Protein AF-A0A7S0XLL8-F1 (afdb_monomer)

Organism: NCBI:txid81844

InterPro domains:
  IPR036265 HIT-like superfamily [SSF54197] (199-259)

Solvent-accessible surface area (backbone atoms only — not comparable to full-atom values): 14836 Å² total; per-residue (Å²): 135,84,82,78,75,80,77,76,79,71,50,64,44,52,47,53,40,50,63,48,56,72,36,86,37,53,78,41,32,38,47,45,68,31,47,48,51,51,42,51,44,29,56,78,74,54,62,29,40,47,45,52,52,55,19,34,28,77,62,39,47,21,34,85,93,56,63,32,46,36,68,52,78,69,50,71,43,70,59,47,16,43,38,65,67,79,36,93,66,95,55,79,54,72,54,30,54,90,37,43,75,46,37,40,66,42,73,66,57,69,70,26,48,73,33,9,75,42,72,91,40,32,92,67,22,25,37,6,32,52,46,60,69,93,81,67,42,48,71,19,30,34,31,42,30,49,44,70,46,43,49,55,59,24,36,78,64,41,40,27,36,59,79,44,82,58,76,71,93,81,66,76,75,72,76,91,82,69,87,61,74,75,85,78,62,56,68,72,56,45,27,54,51,17,35,52,49,40,46,54,51,51,53,51,53,47,51,30,51,52,40,36,36,55,72,68,70,48,58,72,93,45,46,47,47,26,32,47,40,72,81,71,39,95,59,96,35,38,52,36,38,40,30,37,53,90,37,55,21,53,14,43,65,70,41,43,44,33,45,20,39,49,70,37,55,55,55,61,64,52,133

pLDDT: mean 88.51, std 15.47, range [35.19, 98.75]

Sequence (271 aa):
MSGGGVTEALTPLEAVRVKLMDQPFTVDCCTVEKFRAAREWLEQSGGGATAVRDALRVEGVVEAAGDALALGVKPFNVFARLAGGVMPNPVDQSVLGKHGGEFVVCHNRPENDADWEDATKVATASMAGPDPKEIGGLPGHVFITCKDMRWDRFNVLVMGMEGTPVRSDGDANASGDGAATASGAAPAVAAAVAFTEARAFLQRLEAAARSYVAARGWDLSTTGMFFHVYPLCSVNSLHMHIVNLARKGPALHHHAHKNMPLADVLTAFLP

Structure (mmCIF, N/CA/C/O backbone):
data_AF-A0A7S0XLL8-F1
#
_entry.id   AF-A0A7S0XLL8-F1
#
loop_
_atom_site.group_PDB
_atom_site.id
_atom_site.type_symbol
_atom_site.label_atom_id
_atom_site.label_alt_id
_atom_site.label_comp_id
_atom_site.label_asym_id
_atom_site.label_entity_id
_atom_site.label_seq_id
_atom_site.pdbx_PDB_ins_code
_atom_site.Cartn_x
_atom_site.Cartn_y
_atom_site.Cartn_z
_atom_site.occupancy
_atom_site.B_iso_or_equiv
_atom_site.auth_seq_id
_atom_site.auth_comp_id
_atom_site.auth_asym_id
_atom_site.auth_atom_id
_atom_site.pdbx_PDB_model_num
ATOM 1 N N . MET A 1 1 ? -22.655 43.410 -0.225 1.00 41.22 1 MET A N 1
ATOM 2 C CA . MET A 1 1 ? -23.217 42.045 -0.229 1.00 41.22 1 MET A CA 1
ATOM 3 C C . MET A 1 1 ? -22.087 41.100 0.136 1.00 41.22 1 MET A C 1
ATOM 5 O O . MET A 1 1 ? -21.209 40.869 -0.681 1.00 41.22 1 MET A O 1
ATOM 9 N N . SER A 1 2 ? -22.022 40.694 1.402 1.00 39.84 2 SER A N 1
ATOM 10 C CA . SER A 1 2 ? -21.026 39.753 1.914 1.00 39.84 2 SER A CA 1
ATOM 11 C C . SER A 1 2 ? -21.388 38.349 1.437 1.00 39.84 2 SER A C 1
ATOM 13 O O . SER A 1 2 ? -22.416 37.811 1.845 1.00 39.84 2 SER A O 1
ATOM 15 N N . GLY A 1 3 ? -20.573 37.786 0.545 1.00 40.38 3 GLY A N 1
ATOM 16 C CA . GLY A 1 3 ? -20.686 36.392 0.130 1.00 40.38 3 GLY A CA 1
ATOM 17 C C . GLY A 1 3 ? -20.357 35.486 1.309 1.00 40.38 3 GLY A C 1
ATOM 18 O O . GLY A 1 3 ? -19.189 35.305 1.641 1.00 40.38 3 GLY A O 1
ATOM 19 N N . GLY A 1 4 ? -21.390 34.965 1.969 1.00 41.47 4 GLY A N 1
ATOM 20 C CA . GLY A 1 4 ? -21.249 33.886 2.934 1.00 41.47 4 GLY A CA 1
ATOM 21 C C . GLY A 1 4 ? -20.845 32.625 2.185 1.00 41.47 4 GLY A C 1
ATOM 22 O O . GLY A 1 4 ? -21.682 31.999 1.540 1.00 41.47 4 GLY A O 1
ATOM 23 N N . GLY A 1 5 ? -19.556 32.289 2.227 1.00 43.91 5 GLY A N 1
ATOM 24 C CA . GLY A 1 5 ? -19.081 30.981 1.805 1.00 43.91 5 GLY A CA 1
ATOM 25 C C . GLY A 1 5 ? -19.703 29.935 2.719 1.00 43.91 5 GLY A C 1
ATOM 26 O O . GLY A 1 5 ? -19.444 29.932 3.920 1.00 43.91 5 GLY A O 1
ATOM 27 N N . VAL A 1 6 ? -20.560 29.085 2.162 1.00 46.16 6 VAL A N 1
ATOM 28 C CA . VAL A 1 6 ? -21.028 27.886 2.852 1.00 46.16 6 VAL A CA 1
ATOM 29 C C . VAL A 1 6 ? -19.807 26.982 2.996 1.00 46.16 6 VAL A C 1
ATOM 31 O O . VAL A 1 6 ? -19.341 26.409 2.017 1.00 46.16 6 VAL A O 1
ATOM 34 N N . THR A 1 7 ? -19.231 26.912 4.193 1.00 56.53 7 THR A N 1
ATOM 35 C CA . THR A 1 7 ? -18.275 25.858 4.533 1.00 56.53 7 THR A CA 1
ATOM 36 C C . THR A 1 7 ? -19.041 24.541 4.516 1.00 56.53 7 THR A C 1
ATOM 38 O O . THR A 1 7 ? -19.835 24.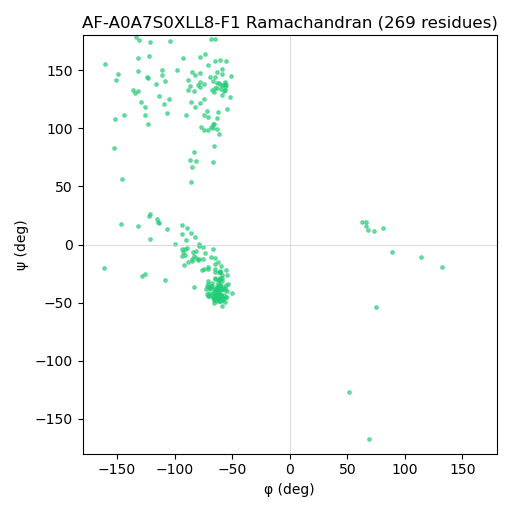289 5.426 1.00 56.53 7 THR A O 1
ATOM 41 N N . GLU A 1 8 ? -18.870 23.736 3.465 1.00 71.44 8 GLU A N 1
ATOM 42 C CA . GLU A 1 8 ? -19.370 22.361 3.459 1.00 71.44 8 GLU A CA 1
ATOM 43 C C . GLU A 1 8 ? -18.774 21.619 4.661 1.00 71.44 8 GLU A C 1
ATOM 45 O O . GLU A 1 8 ? -17.586 21.749 4.970 1.00 71.44 8 GLU A O 1
ATOM 50 N N . ALA A 1 9 ? -19.624 20.904 5.397 1.00 79.44 9 ALA A N 1
ATOM 51 C CA . ALA A 1 9 ? -19.171 20.105 6.522 1.00 79.44 9 ALA A CA 1
ATOM 52 C C . ALA A 1 9 ? -18.283 18.970 5.999 1.00 79.44 9 ALA A C 1
ATOM 54 O O . ALA A 1 9 ? -18.676 18.270 5.068 1.00 79.44 9 ALA A O 1
ATOM 55 N N . LEU A 1 10 ? -17.109 18.787 6.613 1.00 80.19 10 LEU A N 1
ATOM 56 C CA . LEU A 1 10 ? -16.228 17.662 6.307 1.00 80.19 10 LEU A CA 1
ATOM 57 C C . LEU A 1 10 ? -16.986 16.347 6.492 1.00 80.19 10 LEU A C 1
ATOM 59 O O . LEU A 1 10 ? -17.693 16.163 7.490 1.00 80.19 10 LEU A O 1
ATOM 63 N N . THR A 1 11 ? -16.787 15.413 5.570 1.00 83.75 11 THR A N 1
ATOM 64 C CA . THR A 1 11 ? -17.228 14.034 5.779 1.00 83.75 11 THR A CA 1
ATOM 65 C C . THR A 1 11 ? -16.537 13.420 7.004 1.00 83.75 11 THR A C 1
ATOM 67 O O . THR A 1 11 ? -15.462 13.875 7.409 1.00 83.75 11 THR A O 1
ATOM 70 N N . PRO A 1 12 ? -17.084 12.356 7.620 1.00 80.81 12 PRO A N 1
ATOM 71 C CA . PRO A 1 12 ? -16.416 11.683 8.734 1.00 80.81 12 PRO A CA 1
ATOM 72 C C . PRO A 1 12 ? -15.003 11.188 8.398 1.00 80.81 12 PRO A C 1
ATOM 74 O O . PRO A 1 12 ? -14.105 11.299 9.235 1.00 80.81 12 PRO A O 1
ATOM 77 N N . LEU A 1 13 ? -14.771 10.699 7.172 1.00 79.19 13 LEU A N 1
ATOM 78 C CA . LEU A 1 13 ? -13.438 10.275 6.737 1.00 79.19 13 LEU A CA 1
ATOM 79 C C . LEU A 1 13 ? -12.493 11.455 6.562 1.00 79.19 13 LEU A C 1
ATOM 81 O O . LEU A 1 13 ? -11.351 11.376 7.013 1.00 79.19 13 LEU A O 1
ATOM 85 N N . GLU A 1 14 ? -12.958 12.560 5.986 1.00 80.88 14 GLU A N 1
ATOM 86 C CA . GLU A 1 14 ? -12.171 13.790 5.921 1.00 80.88 14 GLU A CA 1
ATOM 87 C C . GLU A 1 14 ? -11.884 14.349 7.310 1.00 80.88 14 GLU A C 1
ATOM 89 O O . GLU A 1 14 ? -10.773 14.797 7.553 1.00 80.88 14 GLU A O 1
ATOM 94 N N . ALA A 1 15 ? -12.818 14.266 8.255 1.00 82.31 15 ALA A N 1
ATOM 95 C CA . ALA A 1 15 ? -12.600 14.718 9.624 1.00 82.31 15 ALA A CA 1
ATOM 96 C C . ALA A 1 15 ? -11.528 13.880 10.341 1.00 82.31 15 ALA A C 1
ATOM 98 O O . ALA A 1 15 ? -10.640 14.441 10.986 1.00 82.31 15 ALA A O 1
ATOM 99 N N . VAL A 1 16 ? -11.565 12.547 10.211 1.00 80.06 16 VAL A N 1
ATOM 100 C CA . VAL A 1 16 ? -10.503 11.664 10.731 1.00 80.06 16 VAL A CA 1
ATOM 101 C C . VAL A 1 16 ? -9.179 11.958 10.028 1.00 80.06 16 VAL A C 1
ATOM 103 O O . VAL A 1 16 ? -8.143 12.074 10.682 1.00 80.06 16 VAL A O 1
ATOM 106 N N . ARG A 1 17 ? -9.209 12.127 8.704 1.00 83.12 17 ARG A N 1
ATOM 107 C CA . ARG A 1 17 ? -8.034 12.446 7.892 1.00 83.12 17 ARG A CA 1
ATOM 108 C C . ARG A 1 17 ? -7.409 13.778 8.279 1.00 83.12 17 ARG A C 1
ATOM 110 O O . ARG A 1 17 ? -6.200 13.813 8.428 1.00 83.12 17 ARG A O 1
ATOM 117 N N . VAL A 1 18 ? -8.189 14.839 8.453 1.00 85.12 18 VAL A N 1
ATOM 118 C CA . VAL A 1 18 ? -7.705 16.168 8.855 1.00 85.12 18 VAL A CA 1
ATOM 119 C C . VAL A 1 18 ? -7.047 16.088 10.226 1.00 85.12 18 VAL A C 1
ATOM 121 O O . VAL A 1 18 ? -5.893 16.474 10.358 1.00 85.12 18 VAL A O 1
ATOM 124 N N . LYS A 1 19 ? -7.705 15.465 11.212 1.00 85.31 19 LYS A N 1
ATOM 125 C CA . LYS A 1 19 ? -7.125 15.293 12.555 1.00 85.31 19 LYS A CA 1
ATOM 126 C C . LYS A 1 19 ? -5.814 14.509 12.545 1.00 85.31 19 LYS A C 1
ATOM 128 O O . LYS A 1 19 ? -4.911 14.835 13.313 1.00 85.31 19 LYS A O 1
ATOM 133 N N . LEU A 1 20 ? -5.726 13.478 11.699 1.00 82.31 20 LEU A N 1
ATOM 134 C CA . LEU A 1 20 ? -4.483 12.749 11.471 1.00 82.31 20 LEU A CA 1
ATOM 135 C C . LEU A 1 20 ? -3.449 13.652 10.807 1.00 82.31 20 LEU A C 1
ATOM 137 O O . LEU A 1 20 ? -2.346 13.730 11.315 1.00 82.31 20 LEU A O 1
ATOM 141 N N . MET A 1 21 ? -3.803 14.346 9.722 1.00 85.81 21 MET A N 1
ATOM 142 C CA . MET A 1 21 ? -2.906 15.230 8.968 1.00 85.81 21 MET A CA 1
ATOM 143 C C . MET A 1 21 ? -2.351 16.396 9.798 1.00 85.81 21 MET A C 1
ATOM 145 O O . MET A 1 21 ? -1.271 16.886 9.473 1.00 85.81 21 MET A O 1
ATOM 149 N N . ASP A 1 22 ? -3.043 16.797 10.867 1.00 88.31 22 ASP A N 1
ATOM 150 C CA . ASP A 1 22 ? -2.586 17.800 11.836 1.00 88.31 22 ASP A CA 1
ATOM 151 C C . ASP A 1 22 ? -1.482 17.278 12.777 1.00 88.31 22 ASP A C 1
ATOM 153 O O . ASP A 1 22 ? -0.911 18.048 13.555 1.00 88.31 22 ASP A O 1
ATOM 157 N N . GLN A 1 23 ? -1.167 15.979 12.740 1.00 88.62 23 GLN A N 1
ATOM 158 C CA . GLN A 1 23 ? -0.138 15.397 13.593 1.00 88.62 23 GLN A CA 1
ATOM 159 C C . GLN A 1 23 ? 1.270 15.548 12.989 1.00 88.62 23 GLN A C 1
ATOM 161 O O . GLN A 1 23 ? 1.459 15.464 11.777 1.00 88.62 23 GLN A O 1
ATOM 166 N N . PRO A 1 24 ? 2.324 15.682 13.815 1.00 85.38 24 PRO A N 1
ATOM 167 C CA . PRO A 1 24 ? 3.690 15.803 13.301 1.00 85.38 24 PRO A CA 1
ATOM 168 C C . PRO A 1 24 ? 4.153 14.610 12.449 1.00 85.38 24 PRO A C 1
ATOM 170 O O . PRO A 1 24 ? 4.977 14.777 11.554 1.00 85.38 24 PRO A O 1
ATOM 173 N N . PHE A 1 25 ? 3.630 13.406 12.706 1.00 82.62 25 PHE A N 1
ATOM 174 C CA . PHE A 1 25 ? 4.032 12.181 12.007 1.00 82.62 25 PHE A CA 1
ATOM 175 C C . PHE A 1 25 ? 3.394 12.012 10.619 1.00 82.62 25 PHE A C 1
ATOM 177 O O . PHE A 1 25 ? 3.832 11.150 9.859 1.00 82.62 25 PHE A O 1
ATOM 184 N N . THR A 1 26 ? 2.361 12.786 10.270 1.00 78.12 26 THR A N 1
ATOM 185 C CA . THR A 1 26 ? 1.651 12.655 8.985 1.00 78.12 26 THR A CA 1
ATOM 186 C C . THR A 1 26 ? 2.209 13.523 7.877 1.00 78.12 26 THR A C 1
ATOM 188 O O . THR A 1 26 ? 1.814 13.348 6.732 1.00 78.12 26 THR A O 1
ATOM 191 N N . VAL A 1 27 ? 3.137 14.434 8.166 1.00 83.19 27 VAL A N 1
ATOM 192 C CA . VAL A 1 27 ? 3.881 15.129 7.104 1.00 83.19 27 VAL A CA 1
ATOM 193 C C . VAL A 1 27 ? 4.804 14.141 6.386 1.00 83.19 27 VAL A C 1
ATOM 195 O O . VAL A 1 27 ? 4.972 14.207 5.167 1.00 83.19 27 VAL A O 1
ATOM 198 N N . ASP A 1 28 ? 5.362 13.189 7.135 1.00 88.12 28 ASP A N 1
ATOM 199 C CA . ASP A 1 28 ? 6.273 12.177 6.626 1.00 88.12 28 ASP A CA 1
ATOM 200 C C . ASP A 1 28 ? 6.243 10.872 7.448 1.00 88.12 28 ASP A C 1
ATOM 202 O O . ASP A 1 28 ? 7.082 10.613 8.308 1.00 88.12 28 ASP A O 1
ATOM 206 N N . CYS A 1 29 ? 5.278 9.995 7.166 1.00 92.44 29 CYS A N 1
ATOM 207 C CA . CYS A 1 29 ? 5.181 8.688 7.821 1.00 92.44 29 CYS A CA 1
ATOM 208 C C . CYS A 1 29 ? 6.041 7.638 7.091 1.00 92.44 29 CYS A C 1
ATOM 210 O O . CYS A 1 29 ? 5.518 6.784 6.372 1.00 92.44 29 CYS A O 1
ATOM 212 N N . CYS A 1 30 ? 7.366 7.735 7.238 1.00 95.56 30 CYS A N 1
ATOM 213 C CA . CYS A 1 30 ? 8.333 6.851 6.570 1.00 95.56 30 CYS A CA 1
ATOM 214 C C . CYS A 1 30 ? 9.423 6.262 7.487 1.00 95.56 30 CYS A C 1
ATOM 216 O O . CYS A 1 30 ? 10.425 5.760 6.985 1.00 95.56 30 CYS A O 1
ATOM 218 N N . THR A 1 31 ? 9.236 6.304 8.813 1.00 95.69 31 THR A N 1
ATOM 219 C CA . THR A 1 31 ? 10.126 5.651 9.795 1.00 95.69 31 THR A CA 1
ATOM 220 C C . THR A 1 31 ? 9.331 4.844 10.820 1.00 95.69 31 THR A C 1
ATOM 222 O O . THR A 1 31 ? 8.140 5.098 11.036 1.00 95.69 31 THR A O 1
ATOM 225 N N . VAL A 1 32 ? 9.993 3.898 11.498 1.00 96.56 32 VAL A N 1
ATOM 226 C CA . VAL A 1 32 ? 9.396 3.072 12.567 1.00 96.56 32 VAL A CA 1
ATOM 227 C C . VAL A 1 32 ? 8.787 3.936 13.672 1.00 96.56 32 VAL A C 1
ATOM 229 O O . VAL A 1 32 ? 7.669 3.675 14.114 1.00 96.56 32 VAL A O 1
ATOM 232 N N . GLU A 1 33 ? 9.494 4.975 14.116 1.00 95.50 33 GLU A N 1
ATOM 233 C CA . GLU A 1 33 ? 9.070 5.846 15.217 1.00 95.50 33 GLU A CA 1
ATOM 234 C C . GLU A 1 33 ? 7.798 6.607 14.852 1.00 95.50 33 GLU A C 1
ATOM 236 O O . GLU A 1 33 ? 6.851 6.644 15.635 1.00 95.50 33 GLU A O 1
ATOM 241 N N . LYS A 1 34 ? 7.744 7.170 13.641 1.00 94.94 34 LYS A N 1
ATOM 242 C CA . LYS A 1 34 ? 6.579 7.926 13.164 1.00 94.94 34 LYS A CA 1
ATOM 243 C C . LYS A 1 34 ? 5.385 7.023 12.910 1.00 94.94 34 LYS A C 1
ATOM 245 O O . LYS A 1 34 ? 4.259 7.404 13.212 1.00 94.94 34 LYS A O 1
ATOM 250 N N . PHE A 1 35 ? 5.620 5.814 12.408 1.00 95.94 35 PHE A N 1
ATOM 251 C CA . PHE A 1 35 ? 4.570 4.817 12.248 1.00 95.94 35 PHE A CA 1
ATOM 252 C C . PHE A 1 35 ? 3.993 4.364 13.597 1.00 95.94 35 PHE A C 1
ATOM 254 O O . PHE A 1 35 ? 2.774 4.300 13.752 1.00 95.94 35 PHE A O 1
ATOM 261 N N . ARG A 1 36 ? 4.842 4.113 14.603 1.00 95.19 36 ARG A N 1
ATOM 262 C CA . ARG A 1 36 ? 4.394 3.804 15.973 1.00 95.19 36 ARG A CA 1
ATOM 263 C C . ARG A 1 36 ? 3.618 4.965 16.589 1.00 95.19 36 ARG A C 1
ATOM 265 O O . ARG A 1 36 ? 2.530 4.734 17.102 1.00 95.19 36 ARG A O 1
ATOM 272 N N . ALA A 1 37 ? 4.117 6.195 16.454 1.00 94.12 37 ALA A N 1
ATOM 273 C CA . ALA A 1 37 ? 3.418 7.393 16.917 1.00 94.12 37 ALA A CA 1
ATOM 274 C C . ALA A 1 37 ? 2.042 7.553 16.247 1.00 94.12 37 ALA A C 1
ATOM 276 O O . ALA A 1 37 ? 1.072 7.920 16.907 1.00 94.12 37 ALA A O 1
ATOM 277 N N . ALA A 1 38 ? 1.932 7.220 14.956 1.00 93.94 38 ALA A N 1
ATOM 278 C CA . ALA A 1 38 ? 0.662 7.241 14.239 1.00 93.94 38 ALA A CA 1
ATOM 279 C C . ALA A 1 38 ? -0.353 6.242 14.801 1.00 93.94 38 ALA A C 1
ATOM 281 O O . ALA A 1 38 ? -1.523 6.583 14.985 1.00 93.94 38 ALA A O 1
ATOM 282 N N . ARG A 1 39 ? 0.093 5.015 15.091 1.00 94.12 39 ARG A N 1
ATOM 283 C CA . ARG A 1 39 ? -0.751 3.978 15.699 1.00 94.12 39 ARG A CA 1
ATOM 284 C C . ARG A 1 39 ? -1.176 4.359 17.111 1.00 94.12 39 ARG A C 1
ATOM 286 O O . ARG A 1 39 ? -2.365 4.316 17.403 1.00 94.12 39 ARG A O 1
ATOM 293 N N . GLU A 1 40 ? -0.233 4.799 17.938 1.00 93.56 40 GLU A N 1
ATOM 294 C CA . GLU A 1 40 ? -0.495 5.230 19.314 1.00 93.56 40 GLU A CA 1
ATOM 295 C C . GLU A 1 40 ? -1.513 6.376 19.359 1.00 93.56 40 GLU A C 1
ATOM 297 O O . GLU A 1 40 ? -2.491 6.323 20.107 1.00 93.56 40 GLU A O 1
ATOM 302 N N . TRP A 1 41 ? -1.339 7.391 18.508 1.00 93.88 41 TRP A N 1
ATOM 303 C CA . TRP A 1 41 ? -2.293 8.491 18.417 1.00 93.88 41 TRP A CA 1
ATOM 304 C C . TRP A 1 41 ? -3.680 8.003 17.997 1.00 93.88 41 TRP A C 1
ATOM 306 O O . TRP A 1 41 ? -4.689 8.437 18.561 1.00 93.88 41 TRP A O 1
ATOM 316 N N . LEU A 1 42 ? -3.752 7.091 17.023 1.00 92.00 42 LEU A N 1
ATOM 317 C CA . LEU A 1 42 ? -5.024 6.555 16.556 1.00 92.00 42 LEU A CA 1
ATOM 318 C C . LEU A 1 42 ? -5.746 5.791 17.676 1.00 92.00 42 LEU A C 1
ATOM 320 O O . LEU A 1 42 ? -6.949 5.982 17.834 1.00 92.00 42 LEU A O 1
ATOM 324 N N . GLU A 1 43 ? -5.029 5.008 18.485 1.00 90.69 43 GLU A N 1
ATOM 325 C CA . GLU A 1 43 ? -5.572 4.296 19.656 1.00 90.69 43 GLU A CA 1
ATOM 326 C C . GLU A 1 43 ? -6.075 5.257 20.736 1.00 90.69 43 GLU A C 1
ATOM 328 O O . GLU A 1 43 ? -7.200 5.117 21.210 1.00 90.69 43 GLU A O 1
ATOM 333 N N . GLN A 1 44 ? -5.267 6.251 21.107 1.00 89.75 44 GLN A N 1
ATOM 334 C CA . GLN A 1 44 ? -5.547 7.105 22.265 1.00 89.75 44 GLN A CA 1
ATOM 335 C C . GLN A 1 44 ? -6.508 8.259 21.957 1.00 89.75 44 GLN A C 1
ATOM 337 O O . GLN A 1 44 ? -7.310 8.647 22.804 1.00 89.75 44 GLN A O 1
ATOM 342 N N . SER A 1 45 ? -6.405 8.841 20.762 1.00 84.81 45 SER A N 1
ATOM 343 C CA . SER A 1 45 ? -7.065 10.107 20.401 1.00 84.81 45 SER A CA 1
ATOM 344 C C . SER A 1 45 ? -7.931 10.009 19.146 1.00 84.81 45 SER A C 1
ATOM 346 O O . SER A 1 45 ? -8.874 10.785 18.980 1.00 84.81 45 SER A O 1
ATOM 348 N N . GLY A 1 46 ? -7.634 9.062 18.255 1.00 79.12 46 GLY A N 1
ATOM 349 C CA . GLY A 1 46 ? -8.318 8.912 16.970 1.00 79.12 46 GLY A CA 1
ATOM 350 C C . GLY A 1 46 ? -9.553 8.006 16.986 1.00 79.12 46 GLY A C 1
ATOM 351 O O . GLY A 1 46 ? -10.213 7.888 15.956 1.00 79.12 46 GLY A O 1
ATOM 352 N N . GLY A 1 47 ? -9.884 7.383 18.123 1.00 86.00 47 GLY A N 1
ATOM 353 C CA . GLY A 1 47 ? -11.009 6.442 18.248 1.00 86.00 47 GLY A CA 1
ATOM 354 C C . GLY A 1 47 ? -10.700 5.020 17.758 1.00 86.00 47 GLY A C 1
ATOM 355 O O . GLY A 1 47 ? -11.616 4.220 17.555 1.00 86.00 47 GLY A O 1
ATOM 356 N N . GLY A 1 48 ? -9.418 4.707 17.561 1.00 91.50 48 GLY A N 1
ATOM 357 C CA . GLY A 1 48 ? -8.917 3.400 17.157 1.00 91.50 48 GLY A CA 1
ATOM 358 C C . GLY A 1 48 ? -9.275 3.012 15.723 1.00 91.50 48 GLY A C 1
ATOM 359 O O . GLY A 1 48 ? -9.739 3.815 14.909 1.00 91.50 48 GLY A O 1
ATOM 360 N N . ALA A 1 49 ? -9.076 1.734 15.405 1.00 92.69 49 ALA A N 1
ATOM 361 C CA . ALA A 1 49 ? -9.371 1.200 14.079 1.00 92.69 49 ALA A CA 1
ATOM 362 C C . ALA A 1 49 ? -10.879 1.248 13.749 1.00 92.69 49 ALA A C 1
ATOM 364 O O . ALA A 1 49 ? -11.256 1.439 12.593 1.00 92.69 49 ALA A O 1
ATOM 365 N N . THR A 1 50 ? -11.745 1.157 14.764 1.00 91.19 50 THR A N 1
ATOM 366 C CA . THR A 1 50 ? -13.208 1.253 14.624 1.00 91.19 50 THR A CA 1
ATOM 367 C C . THR A 1 50 ? -13.649 2.593 14.036 1.00 91.19 50 THR A C 1
ATOM 369 O O . THR A 1 50 ? -14.464 2.610 13.114 1.00 91.19 50 THR A O 1
ATOM 372 N N . ALA A 1 51 ? -13.077 3.711 14.497 1.00 91.12 51 ALA A N 1
ATOM 373 C CA . ALA A 1 51 ? -13.398 5.032 13.957 1.00 91.12 51 ALA A CA 1
ATOM 374 C C . ALA A 1 51 ? -13.008 5.161 12.475 1.00 91.12 51 ALA A C 1
ATOM 376 O O . ALA A 1 51 ? -13.748 5.751 11.687 1.00 91.12 51 ALA A O 1
ATOM 377 N N . VAL A 1 52 ? -11.881 4.558 12.074 1.00 93.00 52 VAL A N 1
ATOM 378 C CA . VAL A 1 52 ? -11.461 4.503 10.665 1.00 93.00 52 VAL A CA 1
ATOM 379 C C . VAL A 1 52 ? -12.439 3.670 9.839 1.00 93.00 52 VAL A C 1
ATOM 381 O O . VAL A 1 52 ? -12.882 4.129 8.790 1.00 93.00 52 VAL A O 1
ATOM 384 N N . ARG A 1 53 ? -12.830 2.479 10.309 1.00 93.62 53 ARG A N 1
ATOM 385 C CA . ARG A 1 53 ? -13.826 1.633 9.630 1.00 93.62 53 ARG A CA 1
ATOM 386 C C . ARG A 1 53 ? -15.142 2.367 9.414 1.00 93.62 53 ARG A C 1
ATOM 388 O O . ARG A 1 53 ? -15.683 2.346 8.312 1.00 93.62 53 ARG A O 1
ATOM 395 N N . ASP A 1 54 ? -15.667 2.990 10.462 1.00 92.19 54 ASP A N 1
ATOM 396 C CA . ASP A 1 54 ? -16.968 3.652 10.403 1.00 92.19 54 ASP A CA 1
ATOM 397 C C . ASP A 1 54 ? -16.924 4.843 9.439 1.00 92.19 54 ASP A C 1
ATOM 399 O O . ASP A 1 54 ? -17.835 5.020 8.632 1.00 92.19 54 ASP A O 1
ATOM 403 N N . ALA A 1 55 ? -15.816 5.586 9.422 1.00 92.00 55 ALA A N 1
ATOM 404 C CA . ALA A 1 55 ? -15.580 6.619 8.425 1.00 92.00 55 ALA A CA 1
ATOM 405 C C . ALA A 1 55 ? -15.516 6.062 6.989 1.00 92.00 55 ALA A C 1
ATOM 407 O O . ALA A 1 55 ? -16.143 6.615 6.087 1.00 92.00 55 ALA A O 1
ATOM 408 N N . LEU A 1 56 ? -14.823 4.939 6.767 1.00 93.94 56 LEU A N 1
ATOM 409 C CA . LEU A 1 56 ? -14.784 4.268 5.461 1.00 93.94 56 LEU A CA 1
ATOM 410 C C . LEU A 1 56 ? -16.170 3.771 5.012 1.00 93.94 56 LEU A C 1
ATOM 412 O O . LEU A 1 56 ? -16.452 3.777 3.813 1.00 93.94 56 LEU A O 1
ATOM 416 N N . ARG A 1 57 ? -17.039 3.356 5.944 1.00 94.25 57 ARG A N 1
ATOM 417 C CA . ARG A 1 57 ? -18.428 2.962 5.650 1.00 94.25 57 ARG A CA 1
ATOM 418 C C . ARG A 1 57 ? -19.285 4.139 5.212 1.00 94.25 57 ARG A C 1
ATOM 420 O O . ARG A 1 57 ? -20.037 3.998 4.252 1.00 94.25 57 ARG A O 1
ATOM 427 N N . VAL A 1 58 ? -19.170 5.289 5.880 1.00 92.06 58 VAL A N 1
ATOM 428 C CA . VAL A 1 58 ? -19.921 6.494 5.484 1.00 92.06 58 VAL A CA 1
ATOM 429 C C . VAL A 1 58 ? -19.571 6.910 4.052 1.00 92.06 58 VAL A C 1
ATOM 431 O O . VAL A 1 58 ? -20.467 7.239 3.281 1.00 92.06 58 VAL A O 1
ATOM 434 N N . GLU A 1 59 ? -18.301 6.784 3.664 1.00 90.62 59 GLU A N 1
ATOM 435 C CA . GLU A 1 59 ? -17.831 7.084 2.303 1.00 90.62 59 GLU A CA 1
ATOM 436 C C . GLU A 1 59 ? -18.129 5.986 1.270 1.00 90.62 59 GLU A C 1
ATOM 438 O O . GLU A 1 59 ? -17.764 6.106 0.099 1.00 90.62 59 GLU A O 1
ATOM 443 N N . GLY A 1 60 ? -18.741 4.874 1.686 1.00 94.06 60 GLY A N 1
ATOM 444 C CA . GLY A 1 60 ? -19.000 3.725 0.821 1.00 94.06 60 GLY A CA 1
ATOM 445 C C . GLY A 1 60 ? -17.737 2.999 0.348 1.00 94.06 60 GLY A C 1
ATOM 446 O O . GLY A 1 60 ? -17.805 2.221 -0.599 1.00 94.06 60 GLY A O 1
ATOM 447 N N . VAL A 1 61 ? -16.580 3.238 0.978 1.00 95.19 61 VAL A N 1
ATOM 448 C CA . VAL A 1 61 ? -15.347 2.468 0.731 1.00 95.19 61 VAL A CA 1
ATOM 449 C C . VAL A 1 61 ? -15.472 1.065 1.317 1.00 95.19 61 VAL A C 1
ATOM 451 O O . VAL A 1 61 ? -14.960 0.114 0.734 1.00 95.19 61 VAL A O 1
ATOM 454 N N . VAL A 1 62 ? -16.155 0.939 2.453 1.00 95.88 62 VAL A N 1
ATOM 455 C CA . VAL A 1 62 ? -16.551 -0.333 3.070 1.00 95.88 62 VAL A CA 1
ATOM 456 C C . VAL A 1 62 ? -18.057 -0.494 2.905 1.00 95.88 62 VAL A C 1
ATOM 458 O O . VAL A 1 62 ? -18.804 0.478 3.018 1.00 95.88 62 VAL A O 1
ATOM 461 N N . GLU A 1 63 ? -18.510 -1.712 2.628 1.00 92.88 63 GLU A N 1
ATOM 462 C CA . GLU A 1 63 ? -19.931 -2.016 2.478 1.00 92.88 63 GLU A CA 1
ATOM 463 C C . GLU A 1 63 ? -20.716 -1.680 3.755 1.00 92.88 63 GLU A C 1
ATOM 465 O O . GLU A 1 63 ? -20.297 -1.992 4.868 1.00 92.88 63 GLU A O 1
ATOM 470 N N . ALA A 1 64 ? -21.894 -1.067 3.602 1.00 87.69 64 ALA A N 1
ATOM 471 C CA . ALA A 1 64 ? -22.684 -0.591 4.740 1.00 87.69 64 ALA A CA 1
ATOM 472 C C . ALA A 1 64 ? -23.104 -1.715 5.707 1.00 87.69 64 ALA A C 1
ATOM 474 O O . ALA A 1 64 ? -23.160 -1.500 6.916 1.00 87.69 64 ALA A O 1
ATOM 475 N N . ALA A 1 65 ? -23.390 -2.906 5.172 1.00 83.12 65 ALA A N 1
ATOM 476 C CA . ALA A 1 65 ? -23.834 -4.074 5.934 1.00 83.12 65 ALA A CA 1
ATOM 477 C C . ALA A 1 65 ? -22.707 -5.081 6.231 1.00 83.12 65 ALA A C 1
ATOM 479 O O . ALA A 1 65 ? -22.968 -6.112 6.844 1.00 83.12 65 ALA A O 1
ATOM 480 N N . GLY A 1 66 ? -21.477 -4.805 5.788 1.00 86.06 66 GLY A N 1
ATOM 481 C CA . GLY A 1 66 ? -20.378 -5.765 5.809 1.00 86.06 66 GLY A CA 1
ATOM 482 C C . GLY A 1 66 ? -19.076 -5.185 6.344 1.00 86.06 66 GLY A C 1
ATOM 483 O O . GLY A 1 66 ? -18.969 -4.008 6.692 1.00 86.06 66 GLY A O 1
ATOM 484 N N . ASP A 1 67 ? -18.066 -6.043 6.411 1.00 90.06 67 ASP A N 1
ATOM 485 C CA . ASP A 1 67 ? -16.688 -5.680 6.750 1.00 90.06 67 ASP A CA 1
ATOM 486 C C . ASP A 1 67 ? -15.771 -5.725 5.515 1.00 90.06 67 ASP A C 1
ATOM 488 O O . ASP A 1 67 ? -14.553 -5.691 5.657 1.00 90.06 67 ASP A O 1
ATOM 492 N N . ALA A 1 68 ? -16.332 -5.800 4.305 1.00 94.56 68 ALA A N 1
ATOM 493 C CA . ALA A 1 68 ? -15.585 -5.850 3.053 1.00 94.56 68 ALA A CA 1
ATOM 494 C C . ALA A 1 68 ? -15.480 -4.473 2.375 1.00 94.56 68 ALA A C 1
ATOM 496 O O . ALA A 1 68 ? -16.373 -3.633 2.489 1.00 94.56 68 ALA A O 1
ATOM 497 N N . LEU A 1 69 ? -14.392 -4.251 1.641 1.00 96.50 69 LEU A N 1
ATOM 498 C CA . LEU A 1 69 ? -14.215 -3.125 0.735 1.00 96.50 69 LEU A CA 1
ATOM 499 C C . LEU A 1 69 ? -15.222 -3.225 -0.413 1.00 96.50 69 LEU A C 1
ATOM 501 O O . LEU A 1 69 ? -15.378 -4.277 -1.033 1.00 96.50 69 LEU A O 1
ATOM 505 N N . ALA A 1 70 ? -15.861 -2.105 -0.735 1.00 96.19 70 ALA A N 1
ATOM 506 C CA . ALA A 1 70 ? -16.800 -2.026 -1.835 1.00 96.19 70 ALA A CA 1
ATOM 507 C C . ALA A 1 70 ? -16.083 -2.204 -3.181 1.00 96.19 70 ALA A C 1
ATOM 509 O O . ALA A 1 70 ? -15.089 -1.544 -3.492 1.00 96.19 70 ALA A O 1
ATOM 510 N N . LEU A 1 71 ? -16.653 -3.059 -4.030 1.00 96.25 71 LEU A N 1
ATOM 511 C CA . LEU A 1 71 ? -16.168 -3.321 -5.391 1.00 96.25 71 LEU A CA 1
ATOM 512 C C . LEU A 1 71 ? -16.868 -2.451 -6.450 1.00 96.25 71 LEU A C 1
ATOM 514 O O . LEU A 1 71 ? -16.718 -2.665 -7.657 1.00 96.25 71 LEU A O 1
ATOM 518 N N . GLY A 1 72 ? -17.653 -1.467 -6.006 1.00 93.50 72 GLY A N 1
ATOM 519 C CA . GLY A 1 72 ? -18.379 -0.526 -6.852 1.00 93.50 72 GLY A CA 1
ATOM 520 C C . GLY A 1 72 ? -17.466 0.389 -7.674 1.00 93.50 72 GLY A C 1
ATOM 521 O O . GLY A 1 72 ? -16.237 0.338 -7.612 1.00 93.50 72 GLY A O 1
ATOM 522 N N . VAL A 1 73 ? -18.076 1.219 -8.520 1.00 93.00 73 VAL A N 1
ATOM 523 C CA . VAL A 1 73 ? -17.364 2.262 -9.290 1.00 93.00 73 VAL A CA 1
ATOM 524 C C . VAL A 1 73 ? -17.343 3.613 -8.567 1.00 93.00 73 VAL A C 1
ATOM 526 O O . VAL A 1 73 ? -16.714 4.552 -9.047 1.00 93.00 73 VAL A O 1
ATOM 529 N N . LYS A 1 74 ? -18.049 3.725 -7.437 1.00 90.94 74 LYS A N 1
ATOM 530 C CA . LYS A 1 74 ? -18.158 4.926 -6.605 1.00 90.94 74 LYS A CA 1
ATOM 531 C C . LYS A 1 74 ? -18.210 4.502 -5.127 1.00 90.94 74 LYS A C 1
ATOM 533 O O . LYS A 1 74 ? -19.214 3.897 -4.757 1.00 90.94 74 LYS A O 1
ATOM 538 N N . PRO A 1 75 ? -17.170 4.795 -4.327 1.00 91.25 75 PRO A N 1
ATOM 539 C CA . PRO A 1 75 ? -15.862 5.312 -4.747 1.00 91.25 75 PRO A CA 1
ATOM 540 C C . PRO A 1 75 ? -15.116 4.313 -5.653 1.00 91.25 75 PRO A C 1
ATOM 542 O O . PRO A 1 75 ? -15.290 3.102 -5.544 1.00 91.25 75 PRO A O 1
ATOM 545 N N . PHE A 1 76 ? -14.299 4.812 -6.587 1.00 94.25 76 PHE A N 1
ATOM 546 C CA . PHE A 1 76 ? -13.506 3.945 -7.464 1.00 94.25 76 PHE A CA 1
ATOM 547 C C . PHE A 1 76 ? -12.229 3.493 -6.751 1.00 94.25 76 PHE A C 1
ATOM 549 O O . PHE A 1 76 ? -11.366 4.312 -6.439 1.00 94.25 76 PHE A O 1
ATOM 556 N N . ASN A 1 77 ? -12.084 2.185 -6.549 1.00 95.69 77 ASN A N 1
ATOM 557 C CA . ASN A 1 77 ? -10.895 1.588 -5.953 1.00 95.69 77 ASN A CA 1
ATOM 558 C C . ASN A 1 77 ? -10.288 0.546 -6.901 1.00 95.69 77 ASN A C 1
ATOM 560 O O . ASN A 1 77 ? -10.807 -0.560 -7.040 1.00 95.69 77 ASN A O 1
ATOM 564 N N . VAL A 1 78 ? -9.191 0.900 -7.574 1.00 95.75 78 VAL A N 1
ATOM 565 C CA . VAL A 1 78 ? -8.581 0.028 -8.589 1.00 95.75 78 VAL A CA 1
ATOM 566 C C . VAL A 1 78 ? -8.085 -1.293 -7.998 1.00 95.75 78 VAL A C 1
ATOM 568 O O . VAL A 1 78 ? -8.359 -2.345 -8.567 1.00 95.75 78 VAL A O 1
ATOM 571 N N . PHE A 1 79 ? -7.417 -1.271 -6.842 1.00 97.38 79 PHE A N 1
ATOM 572 C CA . PHE A 1 79 ? -6.821 -2.480 -6.274 1.00 97.38 79 PHE A CA 1
ATOM 573 C C . PHE A 1 79 ? -7.887 -3.425 -5.727 1.00 97.38 79 PHE A C 1
ATOM 575 O O . PHE A 1 79 ? -7.830 -4.614 -6.026 1.00 97.38 79 PHE A O 1
ATOM 582 N N . ALA A 1 80 ? -8.902 -2.904 -5.027 1.00 97.06 80 ALA A N 1
ATOM 583 C CA . ALA A 1 80 ? -10.025 -3.721 -4.566 1.00 97.06 80 ALA A CA 1
ATOM 584 C C . ALA A 1 80 ? -10.755 -4.375 -5.750 1.00 97.06 80 ALA A C 1
ATOM 586 O O . ALA A 1 80 ? -11.028 -5.571 -5.735 1.00 97.06 80 ALA A O 1
ATOM 587 N N . ARG A 1 81 ? -10.998 -3.627 -6.833 1.00 97.38 81 ARG A N 1
ATOM 588 C CA . ARG A 1 81 ? -11.682 -4.153 -8.025 1.00 97.38 81 ARG A CA 1
ATOM 589 C C . ARG A 1 81 ? -10.882 -5.224 -8.766 1.00 97.38 81 ARG A C 1
ATOM 591 O O . ARG A 1 81 ? -11.474 -6.204 -9.218 1.00 97.38 81 ARG A O 1
ATOM 598 N N . LEU A 1 82 ? -9.566 -5.041 -8.905 1.00 97.44 82 LEU A N 1
ATOM 599 C CA . LEU A 1 82 ? -8.676 -6.038 -9.512 1.00 97.44 82 LEU A CA 1
ATOM 600 C C . LEU A 1 82 ? -8.589 -7.296 -8.639 1.00 97.44 82 LEU A C 1
ATOM 602 O O . LEU A 1 82 ? -8.698 -8.409 -9.149 1.00 97.44 82 LEU A O 1
ATOM 606 N N . ALA A 1 83 ? -8.435 -7.128 -7.326 1.00 97.00 83 ALA A N 1
ATOM 607 C CA . ALA A 1 83 ? -8.314 -8.232 -6.381 1.00 97.00 83 ALA A CA 1
ATOM 608 C C . ALA A 1 83 ? -9.621 -9.018 -6.198 1.00 97.00 83 ALA A C 1
ATOM 610 O O . ALA A 1 83 ? -9.589 -10.244 -6.114 1.00 97.00 83 ALA A O 1
ATOM 611 N N . GLY A 1 84 ? -10.762 -8.324 -6.200 1.00 96.12 84 GLY A N 1
ATOM 612 C CA . GLY A 1 84 ? -12.104 -8.906 -6.142 1.00 96.12 84 GLY A CA 1
ATOM 613 C C . GLY A 1 84 ? -12.608 -9.471 -7.475 1.00 96.12 84 GLY A C 1
ATOM 614 O O . GLY A 1 84 ? -13.733 -9.955 -7.542 1.00 96.12 84 GLY A O 1
ATOM 615 N N . GLY A 1 85 ? -11.815 -9.398 -8.551 1.00 96.06 85 GLY A N 1
ATOM 616 C CA . GLY A 1 85 ? -12.140 -10.016 -9.841 1.00 96.06 85 GLY A CA 1
ATOM 617 C C . GLY A 1 85 ? -13.250 -9.326 -10.646 1.00 96.06 85 GLY A C 1
ATOM 618 O O . GLY A 1 85 ? -13.705 -9.877 -11.644 1.00 96.06 85 GLY A O 1
ATOM 619 N N . VAL A 1 86 ? -13.675 -8.119 -10.259 1.00 96.94 86 VAL A N 1
ATOM 620 C CA . VAL A 1 86 ? -14.703 -7.335 -10.982 1.00 96.94 86 VAL A CA 1
ATOM 621 C C . VAL A 1 86 ? -14.110 -6.387 -12.032 1.00 96.94 86 VAL A C 1
ATOM 623 O O . VAL A 1 86 ? -14.836 -5.677 -12.732 1.00 96.94 86 VAL A O 1
ATOM 626 N N . MET A 1 87 ? -12.782 -6.324 -12.118 1.00 95.69 87 MET A N 1
ATOM 627 C CA . MET A 1 87 ? -12.036 -5.592 -13.135 1.00 95.69 87 MET A CA 1
ATOM 628 C C . MET A 1 87 ? -10.943 -6.503 -13.708 1.00 95.69 87 MET A C 1
ATOM 630 O O . MET A 1 87 ? -10.214 -7.118 -12.929 1.00 95.69 87 MET A O 1
ATOM 634 N N . PRO A 1 88 ? -10.794 -6.592 -15.044 1.00 95.19 88 PRO A N 1
ATOM 635 C CA . PRO A 1 88 ? -9.717 -7.364 -15.651 1.00 95.19 88 PRO A CA 1
ATOM 636 C C . PRO A 1 88 ? -8.341 -6.857 -15.216 1.00 95.19 88 PRO A C 1
ATOM 638 O O . PRO A 1 88 ? -8.075 -5.656 -15.264 1.00 95.19 88 PRO A O 1
ATOM 641 N N . ASN A 1 89 ? -7.461 -7.785 -14.841 1.00 94.94 89 ASN A N 1
ATOM 642 C CA . ASN A 1 89 ? -6.063 -7.503 -14.544 1.00 94.94 89 ASN A CA 1
ATOM 643 C C . ASN A 1 89 ? -5.183 -8.036 -15.688 1.00 94.94 89 ASN A C 1
ATOM 645 O O . ASN A 1 89 ? -5.121 -9.253 -15.861 1.00 94.94 89 ASN A O 1
ATOM 649 N N . PRO A 1 90 ? -4.514 -7.173 -16.476 1.00 91.25 90 PRO A N 1
ATOM 650 C CA . PRO A 1 90 ? -3.712 -7.611 -17.620 1.00 91.25 90 PRO A CA 1
ATOM 651 C C . PRO A 1 90 ? -2.363 -8.235 -17.225 1.00 91.25 90 PRO A C 1
ATOM 653 O O . PRO A 1 90 ? -1.605 -8.646 -18.098 1.00 91.25 90 PRO A O 1
ATOM 656 N 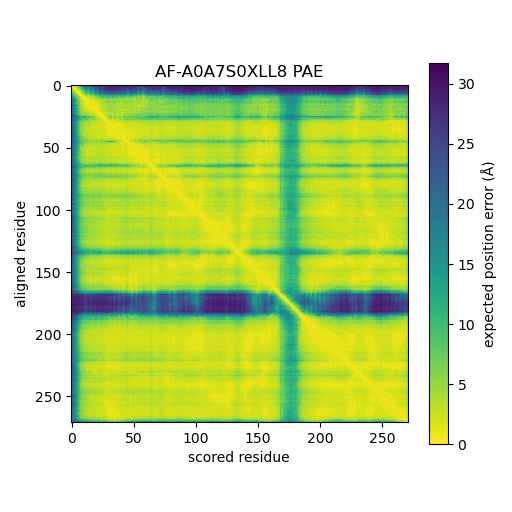N . VAL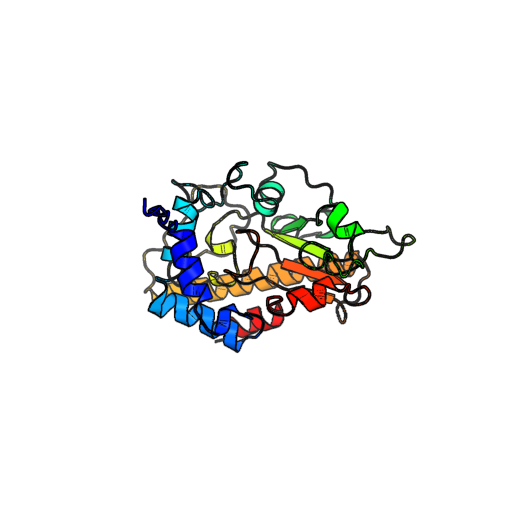 A 1 91 ? -2.030 -8.276 -15.933 1.00 93.31 91 VAL A N 1
ATOM 657 C CA . VAL A 1 91 ? -0.762 -8.814 -15.433 1.00 93.31 91 VAL A CA 1
ATOM 658 C C . VAL A 1 91 ? -0.841 -10.333 -15.298 1.00 93.31 91 VAL A C 1
ATOM 660 O O . VAL A 1 91 ? -1.775 -10.848 -14.679 1.00 93.31 91 VAL A O 1
ATOM 663 N N . ASP A 1 92 ? 0.169 -11.047 -15.801 1.00 93.38 92 ASP A N 1
ATOM 664 C CA . ASP A 1 92 ? 0.317 -12.486 -15.572 1.00 93.38 92 ASP A CA 1
ATOM 665 C C . ASP A 1 92 ? 0.514 -12.774 -14.075 1.00 93.38 92 ASP A C 1
ATOM 667 O O . ASP A 1 92 ? 1.559 -12.483 -13.496 1.00 93.38 92 ASP A O 1
ATOM 671 N N . GLN A 1 93 ? -0.510 -13.351 -13.443 1.00 96.50 93 GLN A N 1
ATOM 672 C CA . GLN A 1 93 ? -0.502 -13.670 -12.015 1.00 96.50 93 GLN A CA 1
ATOM 673 C C . GLN A 1 93 ? 0.280 -14.946 -11.683 1.00 96.50 93 GLN A C 1
ATOM 675 O O . GLN A 1 93 ? 0.565 -15.185 -10.506 1.00 96.50 93 GLN A O 1
ATOM 680 N N . SER A 1 94 ? 0.653 -15.762 -12.678 1.00 95.31 94 SER A N 1
ATOM 681 C CA . SER A 1 94 ? 1.433 -16.989 -12.455 1.00 95.31 94 SER A CA 1
ATOM 682 C C . SER A 1 94 ? 2.802 -16.698 -11.827 1.00 95.31 94 SER A C 1
ATOM 684 O O . SER A 1 94 ? 3.332 -17.527 -11.087 1.00 95.31 94 SER A O 1
ATOM 686 N N . VAL A 1 95 ? 3.303 -15.470 -12.011 1.00 94.06 95 VAL A N 1
ATOM 687 C CA . VAL A 1 95 ? 4.527 -14.923 -11.408 1.00 94.06 95 VAL A CA 1
ATOM 688 C C . VAL A 1 95 ? 4.556 -15.014 -9.874 1.00 94.06 95 VAL A C 1
ATOM 690 O O . VAL A 1 95 ? 5.628 -15.074 -9.276 1.00 94.06 95 VAL A O 1
ATOM 693 N N . LEU A 1 96 ? 3.394 -15.045 -9.211 1.00 96.31 96 LEU A N 1
ATOM 694 C CA . LEU A 1 96 ? 3.300 -15.181 -7.752 1.00 96.31 96 LEU A CA 1
ATOM 695 C C . LEU A 1 96 ? 3.428 -16.635 -7.268 1.00 96.31 96 LEU A C 1
ATOM 697 O O . LEU A 1 96 ? 3.555 -16.877 -6.063 1.00 96.31 96 LEU A O 1
ATOM 701 N N . GLY A 1 97 ? 3.366 -17.618 -8.171 1.00 95.62 97 GLY A N 1
ATOM 702 C CA . GLY A 1 97 ? 3.398 -19.040 -7.839 1.00 95.62 97 GLY A CA 1
ATOM 703 C C . GLY A 1 97 ? 2.365 -19.406 -6.769 1.00 95.62 97 GLY A C 1
ATOM 704 O O . GLY A 1 97 ? 1.187 -19.060 -6.868 1.00 95.62 97 GLY A O 1
ATOM 705 N N . LYS A 1 98 ? 2.816 -20.065 -5.694 1.00 96.62 98 LYS A N 1
ATOM 706 C CA . LYS A 1 98 ? 1.955 -20.487 -4.570 1.00 96.62 98 LYS A CA 1
ATOM 707 C C . LYS A 1 98 ? 1.244 -19.333 -3.847 1.00 96.62 98 LYS A C 1
ATOM 709 O O . LYS A 1 98 ? 0.269 -19.574 -3.145 1.00 96.62 98 LYS A O 1
ATOM 714 N N . HIS A 1 99 ? 1.719 -18.096 -4.001 1.00 97.88 99 HIS A N 1
ATOM 715 C CA . HIS A 1 99 ? 1.143 -16.919 -3.347 1.00 97.88 99 HIS A CA 1
ATOM 716 C C . HIS A 1 99 ? -0.039 -16.319 -4.121 1.00 97.88 99 HIS A C 1
ATOM 718 O O . HIS A 1 99 ? -0.791 -15.524 -3.560 1.00 97.88 99 HIS A O 1
ATOM 724 N N . GLY A 1 100 ? -0.258 -16.733 -5.377 1.00 96.88 100 GLY A N 1
ATOM 725 C CA . GLY A 1 100 ? -1.357 -16.238 -6.212 1.00 96.88 100 GLY A CA 1
ATOM 726 C C . GLY A 1 100 ? -2.756 -16.596 -5.693 1.00 96.88 100 GLY A C 1
ATOM 727 O O . GLY A 1 100 ? -3.748 -16.056 -6.177 1.00 96.88 100 GLY A O 1
ATOM 728 N N . GLY A 1 101 ? -2.867 -17.491 -4.705 1.00 96.44 101 GLY A N 1
ATOM 729 C CA . GLY A 1 101 ? -4.120 -17.761 -3.996 1.00 96.44 101 GLY A CA 1
ATOM 730 C C . GLY A 1 101 ? -4.557 -16.626 -3.063 1.00 96.44 101 GLY A C 1
ATOM 731 O O . GLY A 1 101 ? -5.750 -16.398 -2.932 1.00 96.44 101 GLY A O 1
ATOM 732 N N . GLU A 1 102 ? -3.613 -15.888 -2.473 1.00 96.88 102 GLU A N 1
ATOM 733 C CA . GLU A 1 102 ? -3.876 -14.847 -1.460 1.00 96.88 102 GLU A CA 1
ATOM 734 C C . GLU A 1 102 ? -3.646 -13.430 -2.013 1.00 96.88 102 GLU A C 1
ATOM 736 O O . GLU A 1 102 ? -4.328 -12.483 -1.615 1.00 96.88 102 GLU A O 1
ATOM 741 N N . PHE A 1 103 ? -2.720 -13.281 -2.965 1.00 98.56 103 PHE A N 1
ATOM 742 C CA . PHE A 1 103 ? -2.256 -11.983 -3.453 1.00 98.56 103 PHE A CA 1
ATOM 743 C C . PHE A 1 103 ? -2.450 -11.803 -4.958 1.00 98.56 103 PHE A C 1
ATOM 745 O O . PHE A 1 103 ? -2.642 -12.763 -5.708 1.00 98.56 103 PHE A O 1
ATOM 752 N N . VAL A 1 104 ? -2.400 -10.543 -5.385 1.00 98.44 104 VAL A N 1
ATOM 753 C CA . VAL A 1 104 ? -2.530 -10.111 -6.780 1.00 98.44 104 VAL A CA 1
ATOM 754 C C . VAL A 1 104 ? -1.472 -9.049 -7.069 1.00 98.44 104 VAL A C 1
ATOM 756 O O . VAL A 1 104 ? -1.322 -8.106 -6.292 1.00 98.44 104 VAL A O 1
ATOM 759 N N . VAL A 1 105 ? -0.754 -9.185 -8.187 1.00 98.38 105 VAL A N 1
ATOM 760 C CA . VAL A 1 105 ? 0.136 -8.139 -8.717 1.00 98.38 105 VAL A CA 1
ATOM 761 C C . VAL A 1 105 ? -0.668 -7.231 -9.638 1.00 98.38 105 VAL A C 1
ATOM 763 O O . VAL A 1 105 ? -1.382 -7.707 -10.521 1.00 98.38 105 VAL A O 1
ATOM 766 N N . CYS A 1 106 ? -0.515 -5.925 -9.474 1.00 97.75 106 CYS A N 1
ATOM 767 C CA . CYS A 1 106 ? -1.128 -4.898 -10.305 1.00 97.75 106 CYS A CA 1
ATOM 768 C C . CYS A 1 106 ? -0.044 -3.986 -10.885 1.00 97.75 106 CYS A C 1
ATOM 770 O O . CYS A 1 106 ? 0.934 -3.665 -10.208 1.00 97.75 106 CYS A O 1
ATOM 772 N N . HIS A 1 107 ? -0.230 -3.532 -12.120 1.00 95.12 107 HIS A N 1
ATOM 773 C CA . HIS A 1 107 ? 0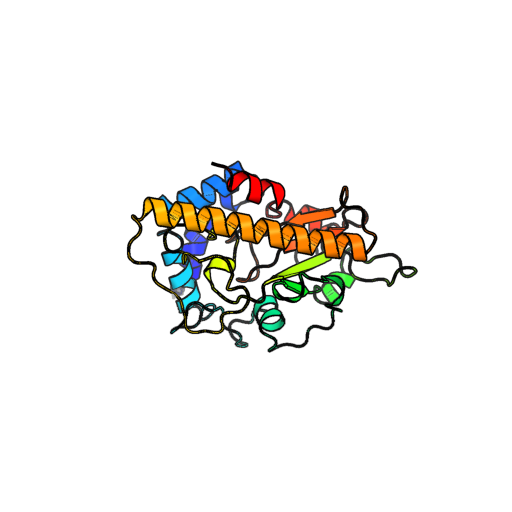.594 -2.472 -12.700 1.00 95.12 107 HIS A CA 1
ATOM 774 C C . HIS A 1 107 ? -0.053 -1.108 -12.470 1.00 95.12 107 HIS A C 1
ATOM 776 O O . HIS A 1 107 ? -1.254 -1.011 -12.192 1.00 95.12 107 HIS A O 1
ATOM 782 N N . ASN A 1 108 ? 0.755 -0.056 -12.580 1.00 94.31 108 ASN A N 1
ATOM 783 C CA . ASN A 1 108 ? 0.228 1.294 -12.675 1.00 94.31 108 ASN A CA 1
ATOM 784 C C . ASN A 1 108 ? -0.496 1.473 -14.019 1.00 94.31 108 ASN A C 1
ATOM 786 O O . ASN A 1 108 ? -0.551 0.572 -14.862 1.00 94.31 108 ASN A O 1
ATOM 790 N N . ARG A 1 109 ? -1.085 2.648 -14.223 1.00 93.44 109 ARG A N 1
ATOM 791 C CA . ARG A 1 109 ? -1.606 2.995 -15.540 1.00 93.44 109 ARG A CA 1
ATOM 792 C C . ARG A 1 109 ? -0.444 3.137 -16.534 1.00 93.44 109 ARG A C 1
ATOM 794 O O . ARG A 1 109 ? 0.573 3.722 -16.151 1.00 93.44 109 ARG A O 1
ATOM 801 N N . PRO A 1 110 ? -0.589 2.677 -17.790 1.00 94.69 110 PRO A N 1
ATOM 802 C CA . PRO A 1 110 ? 0.480 2.756 -18.784 1.00 94.69 110 PRO A CA 1
ATOM 803 C C . PRO A 1 110 ? 1.052 4.166 -18.973 1.00 94.69 110 PRO A C 1
ATOM 805 O O . PRO A 1 110 ? 2.251 4.312 -19.188 1.00 94.69 110 PRO A O 1
ATOM 808 N N . GLU A 1 111 ? 0.225 5.208 -18.856 1.00 96.81 111 GLU A N 1
ATOM 809 C CA . GLU A 1 111 ? 0.674 6.600 -18.923 1.00 96.81 111 GLU A CA 1
ATOM 810 C C . GLU A 1 111 ? 1.636 6.968 -17.782 1.00 96.81 111 GLU A C 1
ATOM 812 O O . GLU A 1 111 ? 2.660 7.599 -18.023 1.00 96.81 111 GLU A O 1
ATOM 817 N N . ASN A 1 112 ? 1.378 6.496 -16.559 1.00 97.06 112 ASN A N 1
ATOM 818 C CA . ASN A 1 112 ? 2.249 6.751 -15.413 1.00 97.06 112 ASN A CA 1
ATOM 819 C C . ASN A 1 112 ? 3.574 5.983 -15.530 1.00 97.06 112 ASN A C 1
ATOM 821 O O . ASN A 1 112 ? 4.611 6.482 -15.093 1.00 97.06 112 ASN A O 1
ATOM 825 N N . ASP A 1 113 ? 3.541 4.784 -16.122 1.00 96.81 113 ASP A N 1
ATOM 826 C CA . ASP A 1 113 ? 4.744 4.000 -16.421 1.00 96.81 113 ASP A CA 1
ATOM 827 C C . ASP A 1 113 ? 5.588 4.654 -17.522 1.00 96.81 113 ASP A C 1
ATOM 829 O O . ASP A 1 113 ? 6.814 4.639 -17.441 1.00 96.81 113 ASP A O 1
ATOM 833 N N . ALA A 1 114 ? 4.957 5.259 -18.534 1.00 97.06 114 ALA A N 1
ATOM 834 C CA . ALA A 1 114 ? 5.655 5.999 -19.586 1.00 97.06 114 ALA A CA 1
ATOM 835 C C . ALA A 1 114 ? 6.322 7.280 -19.057 1.00 97.06 114 ALA A C 1
ATOM 837 O O . ALA A 1 114 ? 7.402 7.647 -19.516 1.00 97.06 114 ALA A O 1
ATOM 838 N N . ASP A 1 115 ? 5.709 7.916 -18.059 1.00 97.94 115 ASP A N 1
ATOM 839 C CA . ASP A 1 115 ? 6.150 9.179 -17.464 1.00 97.94 115 ASP A CA 1
ATOM 840 C C . ASP A 1 115 ? 7.203 9.017 -16.346 1.00 97.94 115 ASP A C 1
ATOM 842 O O . ASP A 1 115 ? 7.523 9.981 -15.654 1.00 97.94 115 ASP A O 1
ATOM 846 N N . TRP A 1 116 ? 7.764 7.820 -16.146 1.00 98.19 116 TRP A N 1
ATOM 847 C CA . TRP A 1 116 ? 8.627 7.504 -14.995 1.00 98.19 116 TRP A CA 1
ATOM 848 C C . TRP A 1 116 ? 9.891 8.382 -14.850 1.00 98.19 116 TRP A C 1
ATOM 850 O O . TRP A 1 116 ? 10.386 8.546 -13.733 1.00 98.19 116 TRP A O 1
ATOM 860 N N . GLU A 1 117 ? 10.418 8.953 -15.944 1.00 97.94 117 GLU A N 1
ATOM 861 C CA . GLU A 1 117 ? 11.561 9.897 -15.939 1.00 97.94 117 GLU A CA 1
ATOM 862 C C . GLU A 1 117 ? 11.132 11.371 -15.896 1.00 97.94 117 GLU A C 1
ATOM 864 O O . GLU A 1 117 ? 11.975 12.248 -15.696 1.00 97.94 117 GLU A O 1
ATOM 869 N N . ASP A 1 118 ? 9.842 11.674 -16.070 1.00 97.94 118 ASP A N 1
ATOM 870 C CA . ASP A 1 118 ? 9.345 13.045 -16.163 1.00 97.94 118 ASP A CA 1
ATOM 871 C C . ASP A 1 118 ? 9.268 13.698 -14.773 1.00 97.94 118 ASP A C 1
ATOM 873 O O . ASP A 1 118 ? 8.331 13.507 -13.992 1.00 97.94 118 ASP A O 1
ATOM 877 N N . ALA A 1 119 ? 10.262 14.535 -14.473 1.00 97.69 119 ALA A N 1
ATOM 878 C CA . ALA A 1 119 ? 10.353 15.277 -13.218 1.00 97.69 119 ALA A CA 1
ATOM 879 C C . ALA A 1 119 ? 9.185 16.261 -12.984 1.00 97.69 119 ALA A C 1
ATOM 881 O O . ALA A 1 119 ? 8.982 16.705 -11.854 1.00 97.69 119 ALA A O 1
ATOM 882 N N . THR A 1 120 ? 8.396 16.594 -14.010 1.00 98.00 120 THR A N 1
ATOM 883 C CA . THR A 1 120 ? 7.203 17.448 -13.873 1.00 98.00 120 THR A CA 1
ATOM 884 C C . THR A 1 120 ? 5.955 16.666 -13.458 1.00 98.00 120 THR A C 1
ATOM 886 O O . THR A 1 120 ? 4.981 17.263 -13.000 1.00 98.00 120 THR A O 1
ATOM 889 N N . LYS A 1 121 ? 5.994 15.329 -13.543 1.00 97.75 121 LYS A N 1
ATOM 890 C CA . LYS A 1 121 ? 4.865 14.423 -13.266 1.00 97.75 121 LYS A CA 1
ATOM 891 C C . LYS A 1 121 ? 5.080 13.529 -12.047 1.00 97.75 121 LYS A C 1
ATOM 893 O O . LYS A 1 121 ? 4.381 12.536 -11.858 1.00 97.75 121 LYS A O 1
ATOM 898 N N . VAL A 1 122 ? 6.011 13.902 -11.170 1.00 97.62 122 VAL A N 1
ATOM 899 C CA . VAL A 1 122 ? 6.421 13.110 -9.996 1.00 97.62 122 VAL A CA 1
ATOM 900 C C . VAL A 1 122 ? 5.295 12.707 -9.044 1.00 97.62 122 VAL A C 1
ATOM 902 O O . VAL A 1 122 ? 5.466 11.751 -8.299 1.00 97.62 122 VAL A O 1
ATOM 905 N N . ALA A 1 123 ? 4.161 13.411 -9.056 1.00 96.12 123 ALA A N 1
ATOM 906 C CA . ALA A 1 123 ? 3.013 13.104 -8.207 1.00 96.12 123 ALA A CA 1
ATOM 907 C C . ALA A 1 123 ? 2.213 11.867 -8.663 1.00 96.12 123 ALA A C 1
ATOM 909 O O . ALA A 1 123 ? 1.466 11.302 -7.862 1.00 96.12 123 ALA A O 1
ATOM 910 N N . THR A 1 124 ? 2.329 11.473 -9.936 1.00 95.88 124 THR A N 1
ATOM 911 C CA . THR A 1 124 ? 1.552 10.375 -10.542 1.00 95.88 124 THR A CA 1
ATOM 912 C C . THR A 1 124 ? 2.416 9.337 -11.249 1.00 95.88 124 THR A C 1
ATOM 914 O O . THR A 1 124 ? 2.005 8.179 -11.342 1.00 95.88 124 THR A O 1
ATOM 917 N N . ALA A 1 125 ? 3.592 9.735 -11.739 1.00 97.75 125 ALA A N 1
ATOM 918 C CA . ALA A 1 125 ? 4.526 8.867 -12.438 1.00 97.75 125 ALA A CA 1
ATOM 919 C C . ALA A 1 125 ? 4.971 7.671 -11.584 1.00 97.75 125 ALA A C 1
ATOM 921 O O . ALA A 1 125 ? 5.052 7.733 -10.353 1.00 97.75 125 ALA A O 1
ATOM 922 N N . SER A 1 126 ? 5.292 6.571 -12.258 1.00 98.12 126 SER A N 1
ATOM 923 C CA . SER A 1 126 ? 5.846 5.383 -11.621 1.00 98.12 126 SER A CA 1
ATOM 924 C C . SER A 1 126 ? 7.232 5.658 -11.025 1.00 98.12 126 SER A C 1
ATOM 926 O O . SER A 1 126 ? 8.038 6.416 -11.560 1.00 98.12 126 SER A O 1
ATOM 928 N N . MET A 1 127 ? 7.527 5.031 -9.885 1.00 98.50 127 MET A N 1
ATOM 929 C CA . MET A 1 127 ? 8.755 5.273 -9.112 1.00 98.50 127 MET A CA 1
ATOM 930 C C . MET A 1 127 ? 10.010 4.641 -9.721 1.00 98.50 127 MET A C 1
ATOM 932 O O . MET A 1 127 ? 11.121 4.945 -9.282 1.00 98.50 127 MET A O 1
ATOM 936 N N . ALA A 1 128 ? 9.854 3.760 -10.705 1.00 98.31 128 ALA A N 1
ATOM 937 C CA . ALA A 1 128 ? 10.954 3.140 -11.422 1.00 98.31 128 ALA A CA 1
ATOM 938 C C . ALA A 1 128 ? 10.559 2.816 -12.862 1.00 98.31 128 ALA A C 1
ATOM 940 O O . ALA A 1 128 ? 9.410 2.472 -13.145 1.00 98.31 128 ALA A O 1
ATOM 941 N N . GLY A 1 129 ? 11.545 2.912 -13.749 1.00 97.44 129 GLY A N 1
ATOM 942 C CA . GLY A 1 129 ? 11.406 2.629 -15.168 1.00 97.44 129 GLY A CA 1
ATOM 943 C C . GLY A 1 129 ? 11.298 1.150 -15.492 1.00 97.44 129 GLY A C 1
ATOM 944 O O . GLY A 1 129 ? 11.639 0.313 -14.660 1.00 97.44 129 GLY A O 1
ATOM 945 N N . PRO A 1 130 ? 10.846 0.813 -16.708 1.00 96.75 130 PRO A N 1
ATOM 946 C CA . PRO A 1 130 ? 10.656 -0.567 -17.113 1.00 96.75 130 PRO A CA 1
ATOM 947 C C . PRO A 1 130 ? 11.978 -1.333 -17.163 1.00 96.75 130 PRO A C 1
ATOM 949 O O . PRO A 1 130 ? 13.062 -0.760 -17.338 1.00 96.75 130 PRO A O 1
ATOM 952 N N . ASP A 1 131 ? 11.864 -2.651 -17.075 1.00 93.31 131 ASP A N 1
ATOM 953 C CA . ASP A 1 131 ? 12.954 -3.567 -17.369 1.00 93.31 131 ASP A CA 1
ATOM 954 C C . ASP A 1 131 ? 13.508 -3.329 -18.788 1.00 93.31 131 ASP A C 1
ATOM 956 O O . ASP A 1 131 ? 12.819 -2.778 -19.657 1.00 93.31 131 ASP A O 1
ATOM 960 N N . PRO A 1 132 ? 14.756 -3.743 -19.070 1.00 89.44 132 PRO A N 1
ATOM 961 C CA . PRO A 1 132 ? 15.255 -3.811 -20.438 1.00 89.44 132 PRO A CA 1
ATOM 962 C C . PRO A 1 132 ? 14.297 -4.588 -21.357 1.00 89.44 132 PRO A C 1
ATOM 964 O O . PRO A 1 132 ? 13.655 -5.563 -20.947 1.00 89.44 132 PRO A O 1
ATOM 967 N N . LYS A 1 133 ? 14.191 -4.161 -22.620 1.00 89.38 133 LYS A N 1
ATOM 968 C CA . LYS A 1 133 ? 13.269 -4.771 -23.597 1.00 89.38 133 LYS A CA 1
ATOM 969 C C . LYS A 1 133 ? 13.593 -6.243 -23.842 1.00 89.38 133 LYS A C 1
ATOM 971 O O . LYS A 1 133 ? 12.695 -7.036 -24.100 1.00 89.38 133 LYS A O 1
ATOM 976 N N . GLU A 1 134 ? 14.863 -6.602 -23.710 1.00 86.31 134 GLU A N 1
ATOM 977 C CA . GLU A 1 134 ? 15.416 -7.940 -23.909 1.00 86.31 134 GLU A CA 1
ATOM 978 C C . GLU A 1 134 ? 14.880 -8.955 -22.889 1.00 86.31 134 GLU A C 1
ATOM 980 O O . GLU A 1 134 ? 14.862 -10.148 -23.177 1.00 86.31 134 GLU A O 1
ATOM 985 N N . ILE A 1 135 ? 14.415 -8.490 -21.723 1.00 81.25 135 ILE A N 1
ATOM 986 C CA . ILE A 1 135 ? 13.834 -9.330 -20.663 1.00 81.25 135 ILE A CA 1
ATOM 987 C C . ILE A 1 135 ? 12.333 -9.066 -20.450 1.00 81.25 135 ILE A C 1
ATOM 989 O O . ILE A 1 135 ? 11.770 -9.433 -19.423 1.00 81.25 135 ILE A O 1
ATOM 993 N N . GLY A 1 136 ? 11.671 -8.441 -21.430 1.00 82.56 136 GLY A N 1
ATOM 994 C CA . GLY A 1 136 ? 10.213 -8.295 -21.483 1.00 82.56 136 GLY A CA 1
ATOM 995 C C . GLY A 1 136 ? 9.690 -6.865 -21.348 1.00 82.56 136 GLY A C 1
ATOM 996 O O . GLY A 1 136 ? 8.512 -6.640 -21.614 1.00 82.56 136 GLY A O 1
ATOM 997 N N . GLY A 1 137 ? 10.528 -5.888 -20.977 1.00 89.75 137 GLY A N 1
ATOM 998 C CA . GLY A 1 137 ? 10.125 -4.474 -20.936 1.00 89.75 137 GLY A CA 1
ATOM 999 C C . GLY A 1 137 ? 9.006 -4.147 -19.939 1.00 89.75 137 GLY A C 1
ATOM 1000 O O . GLY A 1 137 ? 8.328 -3.132 -20.089 1.00 89.75 137 GLY A O 1
ATOM 1001 N N . LEU A 1 138 ? 8.771 -5.019 -18.957 1.00 93.56 138 LEU A N 1
ATOM 1002 C CA . LEU A 1 138 ? 7.696 -4.864 -17.982 1.00 93.56 138 LEU A CA 1
ATOM 1003 C C . LEU A 1 138 ? 7.998 -3.716 -16.995 1.00 93.56 138 LEU A C 1
ATOM 1005 O O . LEU A 1 138 ? 9.170 -3.438 -16.736 1.00 93.56 138 LEU A O 1
ATOM 1009 N N . PRO A 1 139 ? 6.983 -3.072 -16.385 1.00 96.06 139 PRO A N 1
ATOM 1010 C CA . PRO A 1 139 ? 7.188 -1.945 -15.469 1.00 96.06 139 PRO A CA 1
ATOM 1011 C C . PRO A 1 139 ? 8.115 -2.270 -14.289 1.00 96.06 139 PRO A C 1
ATOM 1013 O O . PRO A 1 139 ? 8.020 -3.356 -13.707 1.00 96.06 139 PRO A O 1
ATOM 1016 N N . GLY A 1 140 ? 8.988 -1.326 -13.920 1.00 97.25 140 GLY A N 1
ATOM 1017 C CA . GLY A 1 140 ? 9.888 -1.434 -12.761 1.00 97.25 140 GLY A CA 1
ATOM 1018 C C . GLY A 1 140 ? 9.252 -1.037 -11.435 1.00 97.25 140 GLY A C 1
ATOM 1019 O O . GLY A 1 140 ? 9.859 -1.208 -10.380 1.00 97.25 140 GLY A O 1
ATOM 1020 N N . HIS A 1 141 ? 8.031 -0.512 -11.467 1.00 98.25 141 HIS A N 1
ATOM 1021 C CA . HIS A 1 141 ? 7.222 -0.215 -10.294 1.00 98.25 141 HIS A CA 1
ATOM 1022 C C . HIS A 1 141 ? 5.871 -0.907 -10.451 1.00 98.25 141 HIS A C 1
ATOM 1024 O O . HIS A 1 141 ? 5.123 -0.638 -11.386 1.00 98.25 141 HIS A O 1
ATOM 1030 N N . VAL A 1 142 ? 5.568 -1.815 -9.528 1.00 98.19 142 VAL A N 1
ATOM 1031 C CA . VAL A 1 142 ? 4.282 -2.516 -9.465 1.00 98.19 142 VAL A CA 1
ATOM 1032 C C . VAL A 1 142 ? 3.710 -2.467 -8.057 1.00 98.19 142 VAL A C 1
ATOM 1034 O O . VAL A 1 142 ? 4.350 -1.983 -7.120 1.00 98.19 142 VAL A O 1
ATOM 1037 N N . PHE A 1 143 ? 2.505 -2.994 -7.902 1.00 98.56 143 PHE A N 1
ATOM 1038 C CA . PHE A 1 143 ? 1.823 -3.097 -6.623 1.00 98.56 143 PHE A CA 1
ATOM 1039 C C . PHE A 1 143 ? 1.465 -4.549 -6.343 1.00 98.56 143 PHE A C 1
ATOM 1041 O O . PHE A 1 143 ? 1.062 -5.267 -7.256 1.00 98.56 143 PHE A O 1
ATOM 1048 N N . ILE A 1 144 ? 1.554 -4.972 -5.086 1.00 98.69 144 ILE A N 1
ATOM 1049 C CA . ILE A 1 144 ? 0.936 -6.217 -4.626 1.00 98.69 144 ILE A CA 1
ATOM 1050 C C . ILE A 1 144 ? -0.174 -5.876 -3.636 1.00 98.69 144 ILE A C 1
ATOM 1052 O O . ILE A 1 144 ? 0.037 -5.135 -2.674 1.00 98.69 144 ILE A O 1
ATOM 1056 N N . THR A 1 145 ? -1.362 -6.415 -3.892 1.00 98.44 145 THR A N 1
ATOM 1057 C CA . THR A 1 145 ? -2.555 -6.311 -3.043 1.00 98.44 145 THR A CA 1
ATOM 1058 C C . THR A 1 145 ? -3.040 -7.710 -2.638 1.00 98.44 145 THR A C 1
ATOM 1060 O O . THR A 1 145 ? -2.482 -8.713 -3.090 1.00 98.44 145 THR A O 1
ATOM 1063 N N . CYS A 1 146 ? -4.052 -7.805 -1.775 1.00 97.50 146 CYS A N 1
ATOM 1064 C CA . CYS A 1 146 ? -4.619 -9.074 -1.308 1.00 97.50 146 CYS A CA 1
ATOM 1065 C C . CYS A 1 146 ? -6.032 -9.300 -1.843 1.00 97.50 146 CYS A C 1
ATOM 1067 O O . CYS A 1 146 ? -6.774 -8.348 -2.044 1.00 97.50 146 CYS A O 1
ATOM 1069 N N . LYS A 1 147 ? -6.414 -10.566 -2.036 1.00 96.88 147 LYS A N 1
ATOM 1070 C CA . LYS A 1 147 ? -7.771 -10.971 -2.450 1.00 96.88 147 LYS A CA 1
ATOM 1071 C C . LYS A 1 147 ? -8.796 -10.906 -1.323 1.00 96.88 147 LYS A C 1
ATOM 1073 O O . LYS A 1 147 ? -9.990 -10.812 -1.581 1.00 96.88 147 LYS A O 1
ATOM 1078 N N . ASP A 1 148 ? -8.328 -10.944 -0.081 1.00 93.75 148 ASP A N 1
ATOM 1079 C CA . ASP A 1 148 ? -9.175 -10.724 1.083 1.00 93.75 148 ASP A CA 1
ATOM 1080 C C . ASP A 1 148 ? -9.583 -9.250 1.154 1.00 93.75 148 ASP A C 1
ATOM 1082 O O . ASP A 1 148 ? -8.753 -8.380 1.420 1.00 93.75 148 ASP A O 1
ATOM 1086 N N . MET A 1 149 ? -10.862 -8.988 0.888 1.00 94.44 149 MET A N 1
ATOM 1087 C CA . MET A 1 149 ? -11.433 -7.645 0.824 1.00 94.44 149 MET A CA 1
ATOM 1088 C C . MET A 1 149 ? -11.806 -7.076 2.186 1.00 94.44 149 MET A C 1
ATOM 1090 O O . MET A 1 149 ? -12.406 -6.010 2.231 1.00 94.44 149 MET A O 1
ATOM 1094 N N . ARG A 1 150 ? -11.481 -7.727 3.303 1.00 93.62 150 ARG A N 1
ATOM 1095 C CA . ARG A 1 150 ? -11.814 -7.165 4.614 1.00 93.62 150 ARG A CA 1
ATOM 1096 C C . ARG A 1 150 ? -11.139 -5.820 4.863 1.00 93.62 150 ARG A C 1
ATOM 1098 O O . ARG A 1 150 ? -9.961 -5.617 4.563 1.00 93.62 150 ARG A O 1
ATOM 1105 N N . TRP A 1 151 ? -11.900 -4.902 5.450 1.00 94.69 151 TRP A N 1
ATOM 1106 C CA . TRP A 1 151 ? -11.498 -3.518 5.651 1.00 94.69 151 TRP A CA 1
ATOM 1107 C C . TRP A 1 151 ? -10.250 -3.407 6.514 1.00 94.69 151 TRP A C 1
ATOM 1109 O O . TRP A 1 151 ? -9.430 -2.548 6.249 1.00 94.69 151 TRP A O 1
ATOM 1119 N N . ASP A 1 152 ? -10.051 -4.268 7.509 1.00 93.81 152 ASP A N 1
ATOM 1120 C CA . ASP A 1 152 ? -8.928 -4.154 8.445 1.00 93.81 152 ASP A CA 1
ATOM 1121 C C . ASP A 1 152 ? -7.571 -4.439 7.779 1.00 93.81 152 ASP A C 1
ATOM 1123 O O . ASP A 1 152 ? -6.521 -4.132 8.343 1.00 93.81 152 ASP A O 1
ATOM 1127 N N . ARG A 1 153 ? -7.583 -4.954 6.542 1.00 94.38 153 ARG A N 1
ATOM 1128 C CA . ARG A 1 153 ? -6.394 -5.110 5.699 1.00 94.38 153 ARG A CA 1
ATOM 1129 C C . ARG A 1 153 ? -6.152 -3.933 4.757 1.00 94.38 153 ARG A 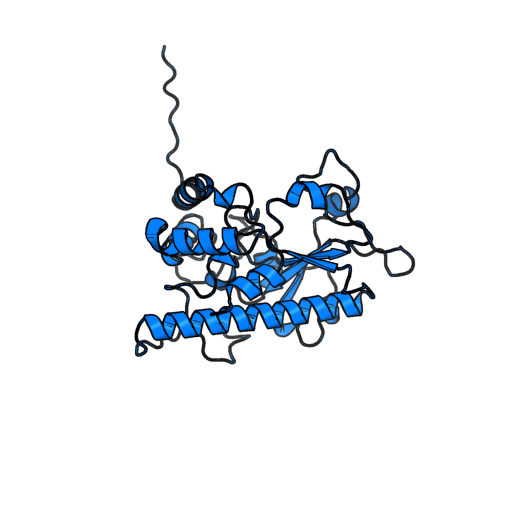C 1
ATOM 1131 O O . ARG A 1 153 ? -5.127 -3.916 4.084 1.00 94.38 153 ARG A O 1
ATOM 1138 N N . PHE A 1 154 ? -7.033 -2.933 4.697 1.00 96.12 154 PHE A N 1
ATOM 1139 C CA . PHE A 1 154 ? -6.934 -1.851 3.709 1.00 96.12 154 PHE A CA 1
ATOM 1140 C C . PHE A 1 154 ? -5.653 -1.010 3.837 1.00 96.12 154 PHE A C 1
ATOM 1142 O O . PHE A 1 154 ? -5.172 -0.471 2.842 1.00 96.12 154 PHE A O 1
ATOM 1149 N N . ASN A 1 155 ? -5.104 -0.869 5.046 1.00 97.19 155 ASN A N 1
ATOM 1150 C CA . ASN A 1 155 ? -3.871 -0.131 5.284 1.00 97.19 155 ASN A CA 1
ATOM 1151 C C . ASN A 1 155 ? -3.124 -0.688 6.498 1.00 97.19 155 ASN A C 1
ATOM 1153 O O . ASN A 1 155 ? -3.727 -1.018 7.517 1.00 97.19 155 ASN A O 1
ATOM 1157 N N . VAL A 1 156 ? -1.796 -0.728 6.406 1.00 97.25 156 VAL A N 1
ATOM 1158 C CA . VAL A 1 156 ? -0.923 -1.245 7.469 1.00 97.25 156 VAL A CA 1
ATOM 1159 C C . VAL A 1 156 ? -1.046 -0.481 8.788 1.00 97.25 156 VAL A C 1
ATOM 1161 O O . VAL A 1 156 ? -0.765 -1.055 9.837 1.00 97.25 156 VAL A O 1
ATOM 1164 N N . LEU A 1 157 ? -1.514 0.776 8.763 1.00 95.88 157 LEU A N 1
ATOM 1165 C CA . LEU A 1 157 ? -1.755 1.554 9.979 1.00 95.88 157 LEU A CA 1
ATOM 1166 C C . LEU A 1 157 ? -2.729 0.848 10.927 1.00 95.88 157 LEU A C 1
ATOM 1168 O O . LEU A 1 157 ? -2.456 0.813 12.121 1.00 95.88 157 LEU A O 1
ATOM 1172 N N . VAL A 1 158 ? -3.826 0.283 10.407 1.00 95.38 158 VAL A N 1
ATOM 1173 C CA . VAL A 1 158 ? -4.911 -0.263 11.241 1.00 95.38 158 VAL A CA 1
ATOM 1174 C C . VAL A 1 158 ? -4.760 -1.742 11.579 1.00 95.38 158 VAL A C 1
ATOM 1176 O O . VAL A 1 158 ? -5.397 -2.226 12.511 1.00 95.38 158 VAL A O 1
ATOM 1179 N N . MET A 1 159 ? -3.919 -2.472 10.841 1.00 95.06 159 MET A N 1
ATOM 1180 C CA . MET A 1 159 ? -3.785 -3.921 10.994 1.00 95.06 159 MET A CA 1
ATOM 1181 C C . MET A 1 159 ? -3.397 -4.298 12.429 1.00 95.06 159 MET A C 1
ATOM 1183 O O . MET A 1 159 ? -2.465 -3.726 13.005 1.00 95.06 159 MET A O 1
ATOM 1187 N N . GLY A 1 160 ? -4.109 -5.268 13.002 1.00 91.94 160 GLY A N 1
ATOM 1188 C CA . GLY A 1 160 ? -3.820 -5.810 14.329 1.00 91.94 160 GLY A CA 1
ATOM 1189 C C . GLY A 1 160 ? -4.057 -4.846 15.495 1.00 91.94 160 GLY A C 1
ATOM 1190 O O . GLY A 1 160 ? -3.579 -5.114 16.592 1.00 91.94 160 GLY A O 1
ATOM 1191 N N . MET A 1 161 ? -4.736 -3.716 15.274 1.00 92.19 161 MET A N 1
ATOM 1192 C CA . MET A 1 161 ? -5.186 -2.829 16.353 1.00 92.19 161 MET A CA 1
ATOM 1193 C C . MET A 1 161 ? -6.441 -3.384 17.038 1.00 92.19 161 MET A C 1
ATOM 1195 O O . MET A 1 161 ? -7.184 -4.184 16.460 1.00 92.19 161 MET A O 1
ATOM 1199 N N . GLU A 1 162 ? -6.733 -2.906 18.249 1.00 87.81 162 GLU A N 1
ATOM 1200 C CA . GLU A 1 162 ? -8.013 -3.183 18.904 1.00 87.81 162 GLU A CA 1
ATOM 1201 C C . GLU A 1 162 ? -9.198 -2.756 18.014 1.00 87.81 162 GLU A C 1
ATOM 1203 O O . GLU A 1 162 ? -9.174 -1.713 17.356 1.00 87.81 162 GLU A O 1
ATOM 1208 N N . GLY A 1 163 ? -10.231 -3.600 17.960 1.00 84.75 163 GLY A N 1
ATOM 1209 C CA . GLY A 1 163 ? -11.383 -3.427 17.070 1.00 84.75 163 GLY A CA 1
ATOM 1210 C C . GLY A 1 163 ? -11.223 -4.068 15.687 1.00 84.75 163 GLY A C 1
ATOM 1211 O O . GLY A 1 163 ? -12.199 -4.121 14.936 1.00 84.75 163 GLY A O 1
ATOM 1212 N N . THR A 1 164 ? -10.042 -4.600 15.351 1.00 88.75 164 THR A N 1
ATOM 1213 C CA . THR A 1 164 ? -9.878 -5.461 14.168 1.00 88.75 164 THR A CA 1
ATOM 1214 C C . THR A 1 164 ? -10.289 -6.913 14.465 1.00 88.75 164 THR A C 1
ATOM 1216 O O . THR A 1 164 ? -10.128 -7.376 15.598 1.00 88.75 164 THR A O 1
ATOM 1219 N N . PRO A 1 165 ? -10.859 -7.650 13.491 1.00 82.56 165 PRO A N 1
ATOM 1220 C CA . PRO A 1 165 ? -11.264 -9.039 13.700 1.00 82.56 165 PRO A CA 1
ATOM 1221 C C . PRO A 1 165 ? -10.077 -9.964 14.006 1.00 82.56 165 PRO A C 1
ATOM 1223 O O . PRO A 1 165 ? -9.073 -9.956 13.297 1.00 82.56 165 PRO A O 1
ATOM 1226 N N . VAL A 1 166 ? -10.227 -10.828 15.014 1.00 76.56 166 VAL A N 1
ATOM 1227 C CA . VAL A 1 166 ? -9.286 -11.927 15.285 1.00 76.56 166 VAL A CA 1
ATOM 1228 C C . VAL A 1 166 ? -9.575 -13.086 14.332 1.00 76.56 166 VAL A C 1
ATOM 1230 O O . VAL A 1 166 ? -10.734 -13.434 14.110 1.00 76.56 166 VAL A O 1
ATOM 1233 N N . ARG A 1 167 ? -8.529 -13.704 13.779 1.00 72.50 167 ARG A N 1
ATOM 1234 C CA . ARG A 1 167 ? -8.639 -14.838 12.851 1.00 72.50 167 ARG A CA 1
ATOM 1235 C C . ARG A 1 167 ? -8.016 -16.082 13.468 1.00 72.50 167 ARG A C 1
ATOM 1237 O O . ARG A 1 167 ? -6.937 -16.002 14.048 1.00 72.50 167 ARG A O 1
ATOM 1244 N N . SER A 1 168 ? -8.671 -17.227 13.310 1.00 55.47 168 SER A N 1
ATOM 1245 C CA . SER A 1 168 ? -8.014 -18.529 13.432 1.00 55.47 168 SER A CA 1
ATOM 1246 C C . SER A 1 168 ? -7.238 -18.813 12.145 1.00 55.47 168 SER A C 1
ATOM 1248 O O . SER A 1 168 ? -7.742 -18.559 11.051 1.00 55.47 168 SER A O 1
ATOM 1250 N N . ASP A 1 169 ? -6.008 -19.307 12.268 1.00 43.12 169 ASP A N 1
ATOM 1251 C CA . ASP A 1 169 ? -5.157 -19.649 11.127 1.00 43.12 169 ASP A CA 1
ATOM 1252 C C . ASP A 1 169 ? -5.895 -20.567 10.131 1.00 43.12 169 ASP A C 1
ATOM 1254 O O . ASP A 1 169 ? -6.405 -21.617 10.518 1.00 43.12 169 ASP A O 1
ATOM 1258 N N . GLY A 1 170 ? -5.934 -20.194 8.844 1.00 46.25 170 GLY A N 1
ATOM 1259 C CA . GLY A 1 170 ? -6.406 -21.074 7.760 1.00 46.25 170 GLY A CA 1
ATOM 1260 C C . GLY A 1 170 ? -7.415 -20.475 6.777 1.00 46.25 170 GLY A C 1
ATOM 1261 O O . GLY A 1 170 ? -7.508 -20.956 5.649 1.00 46.25 170 GLY A O 1
ATOM 1262 N N . ASP A 1 171 ? -8.103 -19.387 7.126 1.00 46.38 171 ASP A N 1
ATOM 1263 C CA . ASP A 1 171 ? -9.183 -18.832 6.293 1.00 46.38 171 ASP A CA 1
ATOM 1264 C C . ASP A 1 171 ? -8.685 -17.862 5.210 1.00 46.38 171 ASP A C 1
ATOM 1266 O O . ASP A 1 171 ? -9.160 -16.735 5.072 1.00 46.38 171 ASP A O 1
ATOM 1270 N N . ALA A 1 172 ? -7.727 -18.302 4.393 1.00 44.00 172 ALA A N 1
ATOM 1271 C CA . ALA A 1 172 ? -7.261 -17.542 3.229 1.00 44.00 172 ALA A CA 1
ATOM 1272 C C . ALA A 1 172 ? -8.334 -17.392 2.123 1.00 44.00 172 ALA A C 1
ATOM 1274 O O . ALA A 1 172 ? -8.084 -16.708 1.138 1.00 44.00 172 ALA A O 1
ATOM 1275 N N . ASN A 1 173 ? -9.512 -18.017 2.279 1.00 43.12 173 ASN A N 1
ATOM 1276 C CA . ASN A 1 173 ? -10.576 -18.075 1.269 1.00 43.12 173 ASN A CA 1
ATOM 1277 C C . ASN A 1 173 ? -12.011 -18.080 1.840 1.00 43.12 173 ASN A C 1
ATOM 1279 O O . ASN A 1 173 ? -12.940 -18.467 1.131 1.00 43.12 173 ASN A O 1
ATOM 1283 N N . ALA A 1 174 ? -12.234 -17.677 3.097 1.00 39.47 174 ALA A N 1
ATOM 1284 C CA . ALA A 1 174 ? -13.595 -17.628 3.633 1.00 39.47 174 ALA A CA 1
ATOM 1285 C C . ALA A 1 174 ? -14.379 -16.475 2.982 1.00 39.47 174 ALA A C 1
ATOM 1287 O O . ALA A 1 174 ? -14.262 -15.309 3.354 1.00 39.47 174 ALA A O 1
ATOM 1288 N N . SER A 1 175 ? -15.171 -16.824 1.973 1.00 35.94 175 SER A N 1
ATOM 1289 C CA . SER A 1 175 ? -16.229 -15.994 1.417 1.00 35.94 175 SER A CA 1
ATOM 1290 C C . SER A 1 175 ? -17.187 -15.550 2.527 1.00 35.94 175 SER A C 1
ATOM 1292 O O . SER A 1 175 ? -17.869 -16.382 3.120 1.00 35.94 175 SER A O 1
ATOM 1294 N N . GLY A 1 176 ? -17.257 -14.242 2.765 1.00 43.12 176 GLY A N 1
ATOM 1295 C CA . GLY A 1 176 ? -18.468 -13.536 3.198 1.00 43.12 176 GLY A CA 1
ATOM 1296 C C . GLY A 1 176 ? -18.940 -13.678 4.646 1.00 43.12 176 GLY A C 1
ATOM 1297 O O . GLY A 1 176 ? -19.111 -12.658 5.295 1.00 43.12 176 GLY A O 1
ATOM 1298 N N . ASP A 1 177 ? -19.143 -14.878 5.190 1.00 35.19 177 ASP A N 1
ATOM 1299 C CA . ASP A 1 177 ? -20.193 -15.036 6.221 1.00 35.19 177 ASP A CA 1
ATOM 1300 C C . ASP A 1 177 ? -19.731 -15.565 7.590 1.00 35.19 177 ASP A C 1
ATOM 1302 O O . ASP A 1 177 ? -20.510 -16.145 8.345 1.00 35.19 177 ASP A O 1
ATOM 1306 N N . GLY A 1 178 ? -18.470 -15.352 7.966 1.00 37.66 178 GLY A N 1
ATOM 1307 C CA . GLY A 1 178 ? -17.932 -15.935 9.198 1.00 37.66 178 GLY A CA 1
ATOM 1308 C C . GLY A 1 178 ? -16.909 -15.082 9.925 1.00 37.66 178 GLY A C 1
ATOM 1309 O O . GLY A 1 178 ? -15.812 -15.559 10.199 1.00 37.66 178 GLY A O 1
ATOM 1310 N N . ALA A 1 179 ? -17.247 -13.844 10.293 1.00 39.94 179 ALA A N 1
ATOM 1311 C CA . ALA A 1 179 ? -16.581 -13.220 11.432 1.00 39.94 179 ALA A CA 1
ATOM 1312 C C . ALA A 1 179 ? -16.977 -14.012 12.687 1.00 39.94 179 ALA A C 1
ATOM 1314 O O . ALA A 1 179 ? -17.949 -13.687 13.366 1.00 39.94 179 ALA A O 1
ATOM 1315 N N . ALA A 1 180 ? -16.262 -15.101 12.974 1.00 39.16 180 ALA A N 1
ATOM 1316 C CA . ALA A 1 180 ? -16.361 -15.750 14.265 1.00 39.16 180 ALA A CA 1
ATOM 1317 C C . ALA A 1 180 ? -15.875 -14.734 15.300 1.00 39.16 180 ALA A C 1
ATOM 1319 O O . ALA A 1 180 ? -14.677 -14.527 15.493 1.00 39.16 180 ALA A O 1
ATOM 1320 N N . THR A 1 181 ? -16.816 -14.065 15.961 1.00 38.84 181 THR A N 1
ATOM 1321 C CA . THR A 1 181 ? -16.542 -13.391 17.219 1.00 38.84 181 THR A CA 1
ATOM 1322 C C . THR A 1 181 ? -16.102 -14.484 18.181 1.00 38.84 181 THR A C 1
ATOM 1324 O O . THR A 1 181 ? -16.936 -15.170 18.772 1.00 38.84 181 THR A O 1
ATOM 1327 N N . ALA A 1 182 ? -14.795 -14.694 18.320 1.00 42.31 182 ALA A N 1
ATOM 1328 C CA . ALA A 1 182 ? -14.235 -15.448 19.430 1.00 42.31 182 ALA A CA 1
ATOM 1329 C C . ALA A 1 182 ? -14.477 -14.632 20.714 1.00 42.31 182 ALA A C 1
ATOM 1331 O O . ALA A 1 182 ? -13.579 -14.004 21.272 1.00 42.31 182 ALA A O 1
ATOM 1332 N N . SER A 1 183 ? -15.739 -14.571 21.143 1.00 48.50 183 SER A N 1
ATOM 1333 C CA . SER A 1 183 ? -16.218 -13.808 22.290 1.00 48.50 183 SER A CA 1
ATOM 1334 C C . SER A 1 183 ? -15.948 -14.605 23.565 1.00 48.50 183 SER A C 1
ATOM 1336 O O . SER A 1 183 ? -16.848 -15.183 24.173 1.00 48.50 183 SER A O 1
ATOM 1338 N N . GLY A 1 184 ? -14.674 -14.687 23.934 1.00 52.91 184 GLY A N 1
ATOM 1339 C CA . GLY A 1 184 ? -14.241 -15.337 25.172 1.00 52.91 184 GLY A CA 1
ATOM 1340 C C . GLY A 1 184 ? -12.836 -14.952 25.630 1.00 52.91 184 GLY A C 1
ATOM 1341 O O . GLY A 1 184 ? -12.528 -15.094 26.810 1.00 52.91 184 GLY A O 1
ATOM 1342 N N . ALA A 1 185 ? -11.987 -14.435 24.736 1.00 59.12 185 ALA A N 1
ATOM 1343 C CA . ALA A 1 185 ? -10.682 -13.911 25.119 1.00 59.12 185 ALA A CA 1
ATOM 1344 C C . ALA A 1 185 ? -10.819 -12.513 25.741 1.00 59.12 185 ALA A C 1
ATOM 1346 O O . ALA A 1 185 ? -11.589 -11.680 25.261 1.00 59.12 185 ALA A O 1
ATOM 1347 N N . ALA A 1 186 ? -10.044 -12.240 26.793 1.00 73.56 186 ALA A N 1
ATOM 1348 C CA . ALA A 1 186 ? -9.921 -10.889 27.330 1.00 73.56 186 ALA A CA 1
ATOM 1349 C C . ALA A 1 186 ? -9.399 -9.925 26.236 1.00 73.56 186 ALA A C 1
ATOM 1351 O O . ALA A 1 186 ? -8.572 -10.349 25.424 1.00 73.56 186 ALA A O 1
ATOM 1352 N N . PRO A 1 187 ? -9.805 -8.639 26.222 1.00 76.06 187 PRO A N 1
ATOM 1353 C CA . PRO A 1 187 ? -9.447 -7.685 25.162 1.00 76.06 187 PRO A CA 1
ATOM 1354 C C . PRO A 1 187 ? -7.947 -7.619 24.841 1.00 76.06 187 PRO A C 1
ATOM 1356 O O . PRO A 1 187 ? -7.560 -7.659 23.677 1.00 76.06 187 PRO A O 1
ATOM 1359 N N . ALA A 1 188 ? -7.090 -7.638 25.867 1.00 78.25 188 ALA 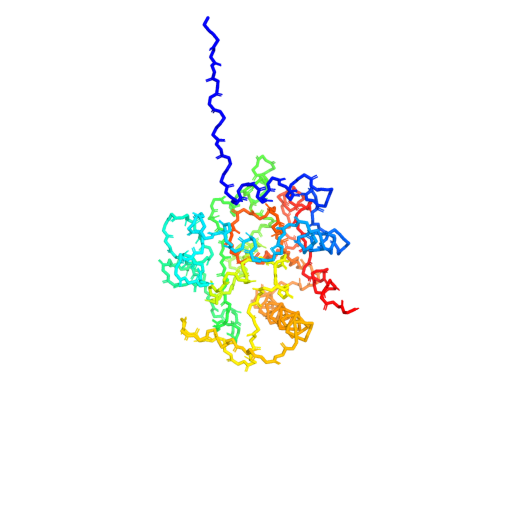A N 1
ATOM 1360 C CA . ALA A 1 188 ? -5.636 -7.637 25.693 1.00 78.25 188 ALA A CA 1
ATOM 1361 C C . ALA A 1 188 ? -5.108 -8.888 24.960 1.00 78.25 188 ALA A C 1
ATOM 1363 O O . ALA A 1 188 ? -4.180 -8.798 24.160 1.00 78.25 188 ALA A O 1
ATOM 1364 N N . VAL A 1 189 ? -5.716 -10.055 25.200 1.00 81.44 189 VAL A N 1
ATOM 1365 C CA . VAL A 1 189 ? -5.361 -11.301 24.503 1.00 81.44 189 VAL A CA 1
ATOM 1366 C C . VAL A 1 189 ? -5.814 -11.228 23.047 1.00 81.44 189 VAL A C 1
ATOM 1368 O O . VAL A 1 189 ? -5.041 -11.564 22.155 1.00 81.44 189 VAL A O 1
ATOM 1371 N N . ALA A 1 190 ? -7.031 -10.741 22.789 1.00 79.06 190 ALA A N 1
ATOM 1372 C CA . ALA A 1 190 ? -7.542 -10.566 21.431 1.00 79.06 190 ALA A CA 1
ATOM 1373 C C . ALA A 1 190 ? -6.666 -9.603 20.606 1.00 79.06 190 ALA A C 1
ATOM 1375 O O . ALA A 1 190 ? -6.305 -9.927 19.475 1.00 79.06 190 ALA A O 1
ATOM 1376 N N . ALA A 1 191 ? -6.255 -8.475 21.194 1.00 79.50 191 ALA A N 1
ATOM 1377 C CA . ALA A 1 191 ? -5.351 -7.518 20.558 1.00 79.50 191 ALA A CA 1
ATOM 1378 C C . ALA A 1 191 ? -3.980 -8.141 20.237 1.00 79.50 191 ALA A C 1
ATOM 1380 O O . ALA A 1 191 ? -3.489 -8.003 19.119 1.00 79.50 191 ALA A O 1
ATOM 1381 N N . ALA A 1 192 ? -3.389 -8.900 21.166 1.00 85.81 192 ALA A N 1
ATOM 1382 C CA . ALA A 1 192 ? -2.117 -9.585 20.927 1.00 85.81 192 ALA A CA 1
ATOM 1383 C C . ALA A 1 192 ? -2.204 -10.638 19.803 1.00 85.81 192 ALA A C 1
ATOM 1385 O O . ALA A 1 192 ? -1.278 -10.769 18.994 1.00 85.81 192 ALA A O 1
ATOM 1386 N N . VAL A 1 193 ? -3.322 -11.370 19.716 1.00 86.44 193 VAL A N 1
ATOM 1387 C CA . VAL A 1 193 ? -3.560 -12.328 18.625 1.00 86.44 193 VAL A CA 1
ATOM 1388 C C . VAL A 1 193 ? -3.716 -11.595 17.290 1.00 86.44 193 VAL A C 1
ATOM 1390 O O . VAL A 1 193 ? -3.063 -11.975 16.320 1.00 86.44 193 VAL A O 1
ATOM 1393 N N . ALA A 1 194 ? -4.506 -10.519 17.236 1.00 87.62 194 ALA A N 1
ATOM 1394 C CA . ALA A 1 194 ? -4.675 -9.709 16.026 1.00 87.62 194 ALA A CA 1
ATOM 1395 C C . ALA A 1 194 ? -3.343 -9.101 15.550 1.00 87.62 194 ALA A C 1
ATOM 1397 O O . ALA A 1 194 ? -3.035 -9.114 14.359 1.00 87.62 194 ALA A O 1
ATOM 1398 N N . PHE A 1 195 ? -2.510 -8.631 16.480 1.00 90.38 195 PHE A N 1
ATOM 1399 C CA . PHE A 1 195 ? -1.175 -8.109 16.192 1.00 90.38 195 PHE A CA 1
ATOM 1400 C C . PHE A 1 195 ? -0.241 -9.179 15.607 1.00 90.38 195 PHE A C 1
ATOM 1402 O O . PHE A 1 195 ? 0.478 -8.935 14.635 1.00 90.38 195 PHE A O 1
ATOM 1409 N N . THR A 1 196 ? -0.288 -10.390 16.165 1.00 91.25 196 THR A N 1
ATOM 1410 C CA . THR A 1 196 ? 0.486 -11.538 15.674 1.00 91.25 196 THR A CA 1
ATOM 1411 C C . THR A 1 196 ? 0.030 -11.963 14.276 1.00 91.25 196 THR A C 1
ATOM 1413 O O . THR A 1 196 ? 0.868 -12.202 13.404 1.00 91.25 196 THR A O 1
ATOM 1416 N N . GLU A 1 197 ? -1.281 -12.002 14.022 1.00 91.06 197 GLU A N 1
ATOM 1417 C CA . GLU A 1 197 ? -1.828 -12.327 12.699 1.00 91.06 197 GLU A CA 1
ATOM 1418 C C . GLU A 1 197 ? -1.454 -11.280 11.651 1.00 91.06 197 GLU A C 1
ATOM 1420 O O . GLU A 1 197 ? -0.999 -11.649 10.568 1.00 91.06 197 GLU A O 1
ATOM 1425 N N . ALA A 1 198 ? -1.571 -9.992 11.981 1.00 93.44 198 ALA A N 1
ATOM 1426 C CA . ALA A 1 198 ? -1.184 -8.897 11.095 1.00 93.44 198 ALA A CA 1
ATOM 1427 C C . ALA A 1 198 ? 0.278 -9.028 10.650 1.00 93.44 198 ALA A C 1
ATOM 1429 O O . ALA A 1 198 ? 0.593 -8.933 9.460 1.00 93.44 198 ALA A O 1
ATOM 1430 N N . ARG A 1 199 ? 1.177 -9.335 11.590 1.00 94.81 199 ARG A N 1
ATOM 1431 C CA . ARG A 1 199 ? 2.581 -9.605 11.275 1.00 94.81 199 ARG A CA 1
ATOM 1432 C C . ARG A 1 199 ? 2.744 -10.821 10.365 1.00 94.81 199 ARG A C 1
ATOM 1434 O O . ARG A 1 199 ? 3.479 -10.743 9.382 1.00 94.81 199 ARG A O 1
ATOM 1441 N N . ALA A 1 200 ? 2.069 -11.929 10.666 1.00 94.38 200 ALA A N 1
ATOM 1442 C CA . ALA A 1 200 ? 2.137 -13.139 9.848 1.00 94.38 200 ALA A CA 1
ATOM 1443 C C . ALA A 1 200 ? 1.624 -12.890 8.417 1.00 94.38 200 ALA A C 1
ATOM 1445 O O . ALA A 1 200 ? 2.211 -13.380 7.452 1.00 94.38 200 ALA A O 1
ATOM 1446 N N . PHE A 1 201 ? 0.567 -12.092 8.261 1.00 95.44 201 PHE A N 1
ATOM 1447 C CA . PHE A 1 201 ? 0.063 -11.645 6.965 1.00 95.44 201 PHE A CA 1
ATOM 1448 C C . PHE A 1 201 ? 1.108 -10.828 6.195 1.00 95.44 201 PHE A C 1
ATOM 1450 O O . PHE A 1 201 ? 1.399 -11.143 5.039 1.00 95.44 201 PHE A O 1
ATOM 1457 N N . LEU A 1 202 ? 1.741 -9.840 6.837 1.00 97.38 202 LEU A N 1
ATOM 1458 C CA . LEU A 1 202 ? 2.797 -9.031 6.217 1.00 97.38 202 LEU A CA 1
ATOM 1459 C C . LEU A 1 202 ? 4.008 -9.873 5.791 1.00 97.38 202 LEU A C 1
ATOM 1461 O O . LEU A 1 202 ? 4.572 -9.631 4.728 1.00 97.38 202 LEU A O 1
ATOM 1465 N N . GLN A 1 203 ? 4.368 -10.906 6.556 1.00 97.81 203 GLN A N 1
ATOM 1466 C CA . GLN A 1 203 ? 5.430 -11.849 6.181 1.00 97.81 203 GLN A CA 1
ATOM 1467 C C . GLN A 1 203 ? 5.056 -12.705 4.960 1.00 97.81 203 GLN A C 1
ATOM 1469 O O . GLN A 1 203 ? 5.908 -12.994 4.117 1.00 97.81 203 GLN A O 1
ATOM 1474 N N . ARG A 1 204 ? 3.784 -13.099 4.810 1.00 97.94 204 ARG A N 1
ATOM 1475 C CA . ARG A 1 204 ? 3.316 -13.794 3.595 1.00 97.94 204 ARG A CA 1
ATOM 1476 C C . ARG A 1 204 ? 3.298 -12.868 2.380 1.00 97.94 204 ARG A C 1
ATOM 1478 O O . ARG A 1 204 ? 3.676 -13.304 1.292 1.00 97.94 204 ARG A O 1
ATOM 1485 N N . LEU A 1 205 ? 2.925 -11.604 2.570 1.00 98.44 205 LEU A N 1
ATOM 1486 C CA . LEU A 1 205 ? 2.991 -10.572 1.535 1.00 98.44 205 LEU A CA 1
ATOM 1487 C C . LEU A 1 205 ? 4.443 -10.284 1.116 1.00 98.44 205 LEU A C 1
ATOM 1489 O O . LEU A 1 205 ? 4.729 -10.184 -0.077 1.00 98.44 205 LEU A O 1
ATOM 1493 N N . GLU A 1 206 ? 5.378 -10.240 2.068 1.00 98.56 206 GLU A N 1
ATOM 1494 C CA . GLU A 1 206 ? 6.816 -10.172 1.791 1.00 98.56 206 GLU A CA 1
ATOM 1495 C C . GLU A 1 206 ? 7.274 -11.363 0.940 1.00 98.56 206 GLU A C 1
ATOM 1497 O O . GLU A 1 206 ? 7.954 -11.186 -0.069 1.00 98.56 206 GLU A O 1
ATOM 1502 N N . ALA A 1 207 ? 6.881 -12.585 1.307 1.00 98.38 207 ALA A N 1
ATOM 1503 C CA . ALA A 1 207 ? 7.234 -13.788 0.556 1.00 98.38 207 ALA A CA 1
ATOM 1504 C C . ALA A 1 207 ? 6.671 -13.771 -0.879 1.00 98.38 207 ALA A C 1
ATOM 1506 O O . ALA A 1 207 ? 7.364 -14.173 -1.821 1.00 98.38 207 ALA A O 1
ATOM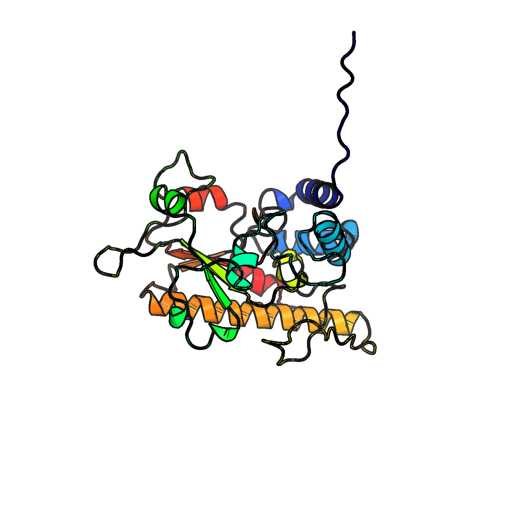 1507 N N . ALA A 1 208 ? 5.454 -13.252 -1.065 1.00 98.56 208 ALA A N 1
ATOM 1508 C CA . ALA A 1 208 ? 4.857 -13.037 -2.382 1.00 98.56 208 ALA A CA 1
ATOM 1509 C C . ALA A 1 208 ? 5.668 -12.025 -3.209 1.00 98.56 208 ALA A C 1
ATOM 1511 O O . ALA A 1 208 ? 6.004 -12.298 -4.362 1.00 98.56 208 ALA A O 1
ATOM 1512 N N . ALA A 1 209 ? 6.060 -10.900 -2.605 1.00 98.56 209 ALA A N 1
ATOM 1513 C CA . ALA A 1 209 ? 6.910 -9.902 -3.246 1.00 98.56 209 ALA A CA 1
ATOM 1514 C C . ALA A 1 209 ? 8.284 -10.457 -3.620 1.00 98.56 209 ALA A C 1
ATOM 1516 O O . ALA A 1 209 ? 8.739 -10.263 -4.741 1.00 98.56 209 ALA A O 1
ATOM 1517 N N . ARG A 1 210 ? 8.930 -11.209 -2.728 1.00 98.12 210 ARG A N 1
ATOM 1518 C CA . ARG A 1 210 ? 10.215 -11.862 -3.014 1.00 98.12 210 ARG A CA 1
ATOM 1519 C C . ARG A 1 210 ? 10.102 -12.867 -4.160 1.00 98.12 210 ARG A C 1
ATOM 1521 O O . ARG A 1 210 ? 11.001 -12.923 -4.993 1.00 98.12 210 ARG A O 1
ATOM 1528 N N . SER A 1 211 ? 8.997 -13.612 -4.232 1.00 97.31 211 SER A N 1
ATOM 1529 C CA . SER A 1 211 ? 8.721 -14.536 -5.341 1.00 97.31 211 SER A CA 1
ATOM 1530 C C . SER A 1 211 ? 8.583 -13.789 -6.668 1.00 97.31 211 SER A C 1
ATOM 1532 O O . SER A 1 211 ? 9.204 -14.175 -7.654 1.00 97.31 211 SER A O 1
ATOM 1534 N N . TYR A 1 212 ? 7.847 -12.674 -6.669 1.00 97.38 212 TYR A N 1
ATOM 1535 C CA . TYR A 1 212 ? 7.716 -11.802 -7.832 1.00 97.38 212 TYR A CA 1
ATOM 1536 C C . TYR A 1 212 ? 9.069 -11.238 -8.294 1.00 97.38 212 TYR A C 1
ATOM 1538 O O . TYR A 1 212 ? 9.415 -11.334 -9.468 1.00 97.38 212 TYR A O 1
ATOM 1546 N N . VAL A 1 213 ? 9.859 -10.694 -7.366 1.00 97.00 213 VAL A N 1
ATOM 1547 C CA . VAL A 1 213 ? 11.189 -10.118 -7.634 1.00 97.00 213 VAL A CA 1
ATOM 1548 C C . VAL A 1 213 ? 12.127 -11.168 -8.228 1.00 97.00 213 VAL A C 1
ATOM 1550 O O . VAL A 1 213 ? 12.766 -10.913 -9.247 1.00 97.00 213 VAL A O 1
ATOM 1553 N N . ALA A 1 214 ? 12.155 -12.372 -7.649 1.00 95.31 214 ALA A N 1
ATOM 1554 C CA . ALA A 1 214 ? 12.955 -13.481 -8.159 1.00 95.31 214 ALA A CA 1
ATOM 1555 C C . ALA A 1 214 ? 12.522 -13.905 -9.572 1.00 95.31 214 ALA A C 1
ATOM 1557 O O . ALA A 1 214 ? 13.370 -14.085 -10.442 1.00 95.31 214 ALA A O 1
ATOM 1558 N N . ALA A 1 215 ? 11.214 -14.011 -9.827 1.00 94.31 215 ALA A N 1
ATOM 1559 C CA . ALA A 1 215 ? 10.684 -14.355 -11.147 1.00 94.31 215 ALA A CA 1
ATOM 1560 C C . ALA A 1 215 ? 10.981 -13.281 -12.209 1.00 94.31 215 ALA A C 1
ATOM 1562 O O . ALA A 1 215 ? 11.133 -13.601 -13.385 1.00 94.31 215 ALA A O 1
ATOM 1563 N N . ARG A 1 216 ? 11.110 -12.016 -11.794 1.00 93.56 216 ARG A N 1
ATOM 1564 C CA . ARG A 1 216 ? 11.523 -10.893 -12.647 1.00 93.56 216 ARG A CA 1
ATOM 1565 C C . ARG A 1 216 ? 13.038 -10.793 -12.846 1.00 93.56 216 ARG A C 1
ATOM 1567 O O . ARG A 1 216 ? 13.487 -9.945 -13.610 1.00 93.56 216 ARG A O 1
ATOM 1574 N N . GLY A 1 217 ? 13.833 -11.626 -12.170 1.00 94.06 217 GLY A N 1
ATOM 1575 C CA . GLY A 1 217 ? 15.296 -11.549 -12.214 1.00 94.06 217 GLY A CA 1
ATOM 1576 C C . GLY A 1 217 ? 15.859 -10.273 -11.581 1.00 94.06 217 GLY A C 1
ATOM 1577 O O . GLY A 1 217 ? 16.984 -9.879 -11.878 1.00 94.06 217 GLY A O 1
ATOM 1578 N N . TRP A 1 218 ? 15.075 -9.602 -10.738 1.00 95.56 218 TRP A N 1
ATOM 1579 C CA . TRP A 1 218 ? 15.513 -8.414 -10.016 1.00 95.56 218 TRP A CA 1
ATOM 1580 C C . TRP A 1 218 ? 16.394 -8.809 -8.833 1.00 95.56 218 TRP A C 1
ATOM 1582 O O . TRP A 1 218 ? 16.189 -9.844 -8.195 1.00 95.56 218 TRP A O 1
ATOM 1592 N N . ASP A 1 219 ? 17.356 -7.953 -8.501 1.00 95.38 219 ASP A N 1
ATOM 1593 C CA . ASP A 1 219 ? 18.139 -8.126 -7.286 1.00 95.38 219 ASP A CA 1
ATOM 1594 C C . ASP A 1 219 ? 17.324 -7.668 -6.066 1.00 95.38 219 ASP A C 1
ATOM 1596 O O . ASP A 1 219 ? 16.893 -6.516 -5.955 1.00 95.38 219 ASP A O 1
ATOM 1600 N N . LEU A 1 220 ? 17.131 -8.589 -5.120 1.00 96.12 220 LEU A N 1
ATOM 1601 C CA . LEU A 1 220 ? 16.452 -8.324 -3.854 1.00 96.12 220 LEU A CA 1
ATOM 1602 C C . LEU A 1 220 ? 17.146 -7.227 -3.040 1.00 96.12 220 LEU A C 1
ATOM 1604 O O . LEU A 1 220 ? 16.459 -6.493 -2.334 1.00 96.12 220 LEU A O 1
ATOM 1608 N N . SER A 1 221 ? 18.473 -7.093 -3.137 1.00 95.19 221 SER A N 1
ATOM 1609 C CA . SER A 1 221 ? 19.231 -6.074 -2.399 1.00 95.19 221 SER A CA 1
ATOM 1610 C C . SER A 1 221 ? 18.986 -4.653 -2.919 1.00 95.19 221 SER A C 1
ATOM 1612 O O . SER A 1 221 ? 19.156 -3.678 -2.189 1.00 95.19 221 SER A O 1
ATOM 1614 N N . THR A 1 222 ? 18.519 -4.537 -4.165 1.00 94.88 222 THR A N 1
ATOM 1615 C CA . THR A 1 222 ? 18.184 -3.272 -4.830 1.00 94.88 222 THR A CA 1
ATOM 1616 C C . THR A 1 222 ? 16.693 -3.170 -5.155 1.00 94.88 222 THR A C 1
ATOM 1618 O O . THR A 1 222 ? 16.285 -2.380 -6.005 1.00 94.88 222 THR A O 1
ATOM 1621 N N . THR A 1 223 ? 15.847 -3.924 -4.447 1.00 98.31 223 THR A N 1
ATOM 1622 C CA . THR A 1 223 ? 14.390 -3.809 -4.551 1.00 98.31 223 THR A CA 1
ATOM 1623 C C . THR A 1 223 ? 13.813 -3.097 -3.333 1.00 98.31 223 THR A C 1
ATOM 1625 O O . THR A 1 223 ? 13.996 -3.524 -2.196 1.00 98.31 223 THR A O 1
ATOM 1628 N N . GLY A 1 224 ? 13.060 -2.028 -3.577 1.00 98.56 224 GLY A N 1
ATOM 1629 C CA . GLY A 1 224 ? 12.279 -1.337 -2.560 1.00 98.56 224 GLY A CA 1
ATOM 1630 C C . GLY A 1 224 ? 10.901 -1.971 -2.382 1.00 98.56 224 GLY A C 1
ATOM 1631 O O . GLY A 1 224 ? 10.227 -2.275 -3.366 1.00 98.56 224 GLY A O 1
ATOM 1632 N N . MET A 1 225 ? 10.476 -2.142 -1.130 1.00 98.75 225 MET A N 1
ATOM 1633 C CA . MET A 1 225 ? 9.130 -2.586 -0.757 1.00 98.75 225 MET A CA 1
ATOM 1634 C C . MET A 1 225 ? 8.544 -1.569 0.217 1.00 98.75 225 MET A C 1
ATOM 1636 O O . MET A 1 225 ? 9.046 -1.438 1.335 1.00 98.75 225 MET A O 1
ATOM 1640 N N . PHE A 1 226 ? 7.519 -0.833 -0.211 1.00 98.75 226 PHE A N 1
ATOM 1641 C CA . PHE A 1 226 ? 6.997 0.308 0.543 1.00 98.75 226 PHE A CA 1
ATOM 1642 C C . PHE A 1 226 ? 5.479 0.271 0.685 1.00 98.75 226 PHE A C 1
ATOM 1644 O O . PHE A 1 226 ? 4.767 -0.160 -0.221 1.00 98.75 226 PHE A O 1
ATOM 1651 N N . PHE A 1 227 ? 4.981 0.819 1.786 1.00 98.50 227 PHE A N 1
ATOM 1652 C CA . PHE A 1 227 ? 3.584 1.206 1.942 1.00 98.50 227 PHE A CA 1
ATOM 1653 C C . PHE A 1 227 ? 3.462 2.719 1.994 1.00 98.50 227 PHE A C 1
ATOM 1655 O O . PHE A 1 227 ? 4.311 3.391 2.573 1.00 98.50 227 PHE A O 1
ATOM 1662 N N . HIS A 1 228 ? 2.366 3.249 1.455 1.00 97.56 228 HIS A N 1
ATOM 1663 C CA . HIS A 1 228 ? 1.896 4.582 1.827 1.00 97.56 228 HIS A CA 1
ATOM 1664 C C . HIS A 1 228 ? 0.941 4.419 3.011 1.00 97.56 228 HIS A C 1
ATOM 1666 O O . HIS A 1 228 ? -0.133 3.826 2.890 1.00 97.56 228 HIS A O 1
ATOM 1672 N N . VAL A 1 229 ? 1.360 4.883 4.186 1.00 96.06 229 VAL A N 1
ATOM 1673 C CA . VAL A 1 229 ? 0.588 4.749 5.431 1.00 96.06 229 VAL A CA 1
ATOM 1674 C C . VAL A 1 229 ? -0.583 5.728 5.403 1.00 96.06 229 VAL A C 1
ATOM 1676 O O . VAL A 1 229 ? -0.430 6.866 4.962 1.00 96.06 229 VAL A O 1
ATOM 1679 N N . TYR A 1 230 ? -1.767 5.307 5.847 1.00 92.88 230 TYR A N 1
ATOM 1680 C CA . TYR A 1 230 ? -2.913 6.208 5.977 1.00 92.88 230 TYR A CA 1
ATOM 1681 C C . TYR A 1 230 ? -2.559 7.380 6.919 1.00 92.88 230 TYR A C 1
ATOM 1683 O O . TYR A 1 230 ? -1.920 7.151 7.942 1.00 92.88 230 TYR A O 1
ATOM 1691 N N . PRO A 1 231 ? -2.933 8.634 6.611 1.00 90.69 231 PRO A N 1
ATOM 1692 C CA . PRO A 1 231 ? -3.779 9.088 5.500 1.00 90.69 231 PRO A CA 1
ATOM 1693 C C . PRO A 1 231 ? -3.030 9.526 4.219 1.00 90.69 231 PRO A C 1
ATOM 1695 O O . PRO A 1 231 ? -3.606 10.216 3.368 1.00 90.69 231 PRO A O 1
ATOM 1698 N N . LEU A 1 232 ? -1.752 9.161 4.066 1.00 91.62 232 LEU A N 1
ATOM 1699 C CA . LEU A 1 232 ? -0.899 9.547 2.929 1.00 91.62 232 LEU A CA 1
ATOM 1700 C C . LEU A 1 232 ? -1.067 8.650 1.693 1.00 91.62 232 LEU A C 1
ATOM 1702 O O . LEU A 1 232 ? -0.564 8.982 0.613 1.00 91.62 232 LEU A O 1
ATOM 1706 N N . CYS A 1 233 ? -1.786 7.533 1.822 1.00 91.94 233 CYS A N 1
ATOM 1707 C CA . CYS A 1 233 ? -2.193 6.713 0.686 1.00 91.94 233 CYS A CA 1
ATOM 1708 C C . CYS A 1 233 ? -3.236 7.428 -0.186 1.00 91.94 233 CYS A C 1
ATOM 1710 O O . CYS A 1 233 ? -4.123 8.123 0.308 1.00 91.94 233 CYS A O 1
ATOM 1712 N N . SER A 1 234 ? -3.154 7.225 -1.500 1.00 88.94 234 SER A N 1
ATOM 1713 C CA . SER A 1 234 ? -4.113 7.773 -2.471 1.00 88.94 234 SER A CA 1
ATOM 1714 C C . SER A 1 234 ? -5.321 6.865 -2.715 1.00 88.94 234 SER A C 1
ATOM 1716 O O . SER A 1 234 ? -6.315 7.318 -3.277 1.00 88.94 234 SER A O 1
ATOM 1718 N N . VAL A 1 235 ? -5.246 5.594 -2.304 1.00 92.94 235 VAL A N 1
ATOM 1719 C CA . VAL A 1 235 ? -6.305 4.593 -2.488 1.00 92.94 235 VAL A CA 1
ATOM 1720 C C . VAL A 1 235 ? -6.519 3.825 -1.184 1.00 92.94 235 VAL A C 1
ATOM 1722 O O . VAL A 1 235 ? -5.565 3.325 -0.591 1.00 92.94 235 VAL A O 1
ATOM 1725 N N . ASN A 1 236 ? -7.775 3.703 -0.750 1.00 95.00 236 ASN A N 1
ATOM 1726 C CA . ASN A 1 236 ? -8.153 3.022 0.492 1.00 95.00 236 ASN A CA 1
ATOM 1727 C C . ASN A 1 236 ? -8.302 1.504 0.285 1.00 95.00 236 ASN A C 1
ATOM 1729 O O . ASN A 1 236 ? -9.393 0.944 0.337 1.00 95.00 236 ASN A O 1
ATOM 1733 N N . SER A 1 237 ? -7.191 0.845 -0.008 1.00 96.31 237 SER A N 1
ATOM 1734 C CA . SER A 1 237 ? -7.054 -0.610 -0.164 1.00 96.31 237 SER A CA 1
ATOM 1735 C C . SER A 1 237 ? -5.590 -0.969 -0.007 1.00 96.31 237 SER A C 1
ATOM 1737 O O . SER A 1 237 ? -4.735 -0.147 -0.340 1.00 96.31 237 SER A O 1
ATOM 1739 N N . LEU A 1 238 ? -5.284 -2.204 0.384 1.00 97.81 238 LEU A N 1
ATOM 1740 C CA . LEU A 1 238 ? -3.897 -2.627 0.499 1.00 97.81 238 LEU A CA 1
ATOM 1741 C C . LEU A 1 238 ? -3.180 -2.483 -0.844 1.00 97.81 238 LEU A C 1
ATOM 1743 O O . LEU A 1 238 ? -3.657 -2.992 -1.855 1.00 97.81 238 LEU A O 1
ATOM 1747 N N . HIS A 1 239 ? -2.029 -1.824 -0.862 1.00 97.62 239 HIS A N 1
ATOM 1748 C CA . HIS A 1 239 ? -1.130 -1.838 -2.010 1.00 97.62 239 HIS A CA 1
ATOM 1749 C C . HIS A 1 239 ? 0.302 -1.631 -1.526 1.00 97.62 239 HIS A C 1
ATOM 1751 O O . HIS A 1 239 ? 0.686 -0.545 -1.097 1.00 97.62 239 HIS A O 1
ATOM 1757 N N . MET A 1 240 ? 1.094 -2.698 -1.573 1.00 98.75 240 MET A N 1
ATOM 1758 C CA . MET A 1 240 ? 2.529 -2.615 -1.345 1.00 98.75 240 MET A CA 1
ATOM 1759 C C . MET A 1 240 ? 3.212 -2.264 -2.659 1.00 98.75 240 MET A C 1
ATOM 1761 O O . MET A 1 240 ? 3.074 -2.991 -3.640 1.00 98.75 240 MET A O 1
ATOM 1765 N N . HIS A 1 241 ? 3.953 -1.166 -2.680 1.00 98.75 241 HIS A N 1
ATOM 1766 C CA . HIS A 1 241 ? 4.766 -0.763 -3.815 1.00 98.75 241 HIS A CA 1
ATOM 1767 C C . HIS A 1 241 ? 6.011 -1.646 -3.879 1.00 98.75 241 HIS A C 1
ATOM 1769 O O . HIS A 1 241 ? 6.769 -1.698 -2.910 1.00 98.75 241 HIS A O 1
ATOM 1775 N N . ILE A 1 242 ? 6.243 -2.295 -5.018 1.00 98.69 242 ILE A N 1
ATOM 1776 C CA . ILE A 1 242 ? 7.480 -3.022 -5.323 1.00 98.69 242 ILE A CA 1
ATOM 1777 C C . ILE A 1 242 ? 8.227 -2.225 -6.386 1.00 98.69 242 ILE A C 1
ATOM 1779 O O . ILE A 1 242 ? 7.676 -1.966 -7.457 1.00 98.69 242 ILE A O 1
ATOM 1783 N N . VAL A 1 243 ? 9.454 -1.806 -6.086 1.00 98.69 243 VAL A N 1
ATOM 1784 C CA . VAL A 1 243 ? 10.207 -0.842 -6.899 1.00 98.69 243 VAL A CA 1
ATOM 1785 C C . VAL A 1 243 ? 11.600 -1.375 -7.204 1.00 98.69 243 VAL A C 1
ATOM 1787 O O . VAL A 1 243 ? 12.384 -1.620 -6.290 1.00 98.69 243 VAL A O 1
ATOM 1790 N N . ASN A 1 244 ? 11.941 -1.490 -8.483 1.00 97.81 244 ASN A N 1
ATOM 1791 C CA . ASN A 1 244 ? 13.296 -1.781 -8.935 1.00 97.81 244 ASN A CA 1
ATOM 1792 C C . ASN A 1 244 ? 14.184 -0.532 -8.770 1.00 97.81 244 ASN A C 1
ATOM 1794 O O . ASN A 1 244 ? 14.167 0.377 -9.605 1.00 97.81 244 ASN A O 1
ATOM 1798 N N . LEU A 1 245 ? 14.967 -0.457 -7.690 1.00 97.81 245 LEU A N 1
ATOM 1799 C CA . LEU A 1 245 ? 15.755 0.741 -7.365 1.00 97.81 245 LEU A CA 1
ATOM 1800 C C . LEU A 1 245 ? 16.935 0.951 -8.317 1.00 97.81 245 LEU A C 1
ATOM 1802 O O . LEU A 1 245 ? 17.414 2.081 -8.434 1.00 97.81 245 LEU A O 1
ATOM 1806 N N . ALA A 1 246 ? 17.365 -0.088 -9.042 1.00 95.69 246 ALA A N 1
ATOM 1807 C CA . ALA A 1 246 ? 18.351 0.043 -10.115 1.00 95.69 246 ALA A CA 1
ATOM 1808 C C . ALA A 1 246 ? 17.828 0.890 -11.292 1.00 95.69 246 ALA A C 1
ATOM 1810 O O . ALA A 1 246 ? 18.612 1.379 -12.103 1.00 95.69 246 ALA A O 1
ATOM 1811 N N . ARG A 1 247 ? 16.506 1.093 -11.372 1.00 96.19 247 ARG A N 1
ATOM 1812 C CA . ARG A 1 247 ? 15.807 1.882 -12.396 1.00 96.19 247 ARG A CA 1
ATOM 1813 C C . ARG A 1 247 ? 14.980 3.024 -11.795 1.00 96.19 247 ARG A C 1
ATOM 1815 O O . ARG A 1 247 ? 14.001 3.446 -12.401 1.00 96.19 247 ARG A O 1
ATOM 1822 N N . LYS A 1 248 ? 15.333 3.513 -10.601 1.00 97.69 248 LYS A N 1
ATOM 1823 C CA . LYS A 1 248 ? 14.564 4.553 -9.894 1.00 97.69 248 LYS A CA 1
ATOM 1824 C C . LYS A 1 248 ? 14.379 5.833 -10.723 1.00 97.69 248 LYS A C 1
ATOM 1826 O O . LYS A 1 248 ? 15.335 6.342 -11.304 1.00 97.69 248 LYS A O 1
ATOM 1831 N N . GLY A 1 249 ? 13.159 6.364 -10.710 1.00 97.94 249 GLY A N 1
ATOM 1832 C CA . GLY A 1 249 ? 12.789 7.649 -11.303 1.00 97.94 249 GLY A CA 1
ATOM 1833 C C . GLY A 1 249 ? 12.605 8.760 -10.257 1.00 97.94 249 GLY A C 1
ATOM 1834 O O . GLY A 1 249 ? 12.645 8.495 -9.049 1.00 97.94 249 GLY A O 1
ATOM 1835 N N . PRO A 1 250 ? 12.363 10.015 -10.683 1.00 98.38 250 PRO A N 1
ATOM 1836 C CA . PRO A 1 250 ? 12.205 11.158 -9.778 1.00 98.38 250 PRO A CA 1
ATOM 1837 C C . PRO A 1 250 ? 11.025 11.022 -8.798 1.00 98.38 250 PRO A C 1
ATOM 1839 O O . PRO A 1 250 ? 11.100 11.512 -7.667 1.00 98.38 250 PRO A O 1
ATOM 1842 N N . ALA A 1 251 ? 9.965 10.298 -9.180 1.00 98.38 251 ALA A N 1
ATOM 1843 C CA . ALA A 1 251 ? 8.801 10.047 -8.327 1.00 98.38 251 ALA A CA 1
ATOM 1844 C C . ALA A 1 251 ? 9.152 9.290 -7.030 1.00 98.38 251 ALA A C 1
ATOM 1846 O O . ALA A 1 251 ? 8.536 9.533 -5.991 1.00 98.38 251 ALA A O 1
ATOM 1847 N N . LEU A 1 252 ? 10.186 8.433 -7.043 1.00 98.38 252 LEU A N 1
ATOM 1848 C CA . LEU A 1 252 ? 10.652 7.748 -5.831 1.00 98.38 252 LEU A CA 1
ATOM 1849 C C . LEU A 1 252 ? 11.100 8.749 -4.758 1.00 98.38 252 LEU A C 1
ATOM 1851 O O . LEU A 1 252 ? 10.766 8.590 -3.585 1.00 98.38 252 LEU A O 1
ATOM 1855 N N . HIS A 1 253 ? 11.846 9.782 -5.161 1.00 97.81 253 HIS A N 1
ATOM 1856 C CA . HIS A 1 253 ? 12.313 10.824 -4.249 1.00 97.81 253 HIS A CA 1
ATOM 1857 C C . HIS A 1 253 ? 11.161 11.722 -3.796 1.00 97.81 253 HIS A C 1
ATOM 1859 O O . HIS A 1 253 ? 11.021 11.987 -2.604 1.00 97.81 253 HIS A O 1
ATOM 1865 N N . HIS A 1 254 ? 10.293 12.129 -4.726 1.00 97.75 254 HIS A N 1
ATOM 1866 C CA . HIS A 1 254 ? 9.114 12.934 -4.410 1.00 97.75 254 HIS A CA 1
ATOM 1867 C C . HIS A 1 254 ? 8.215 12.265 -3.356 1.00 97.75 254 HIS A C 1
ATOM 1869 O O . HIS A 1 254 ? 7.729 12.930 -2.443 1.00 97.75 254 HIS A O 1
ATOM 1875 N N . HIS A 1 255 ? 8.039 10.943 -3.426 1.00 97.50 255 HIS A N 1
ATOM 1876 C CA . HIS A 1 255 ? 7.237 10.176 -2.472 1.00 97.50 255 HIS A CA 1
ATOM 1877 C C . HIS A 1 255 ? 8.009 9.645 -1.255 1.00 97.50 255 HIS A C 1
ATOM 1879 O O . HIS A 1 255 ? 7.411 8.964 -0.426 1.00 97.50 255 HIS A O 1
ATOM 1885 N N . ALA A 1 256 ? 9.297 9.969 -1.092 1.00 97.38 256 ALA A N 1
ATOM 1886 C CA . ALA A 1 256 ? 10.123 9.435 -0.003 1.00 97.38 256 ALA A CA 1
ATOM 1887 C C . ALA A 1 256 ? 9.530 9.693 1.394 1.00 97.38 256 ALA A C 1
ATOM 1889 O O . ALA A 1 256 ? 9.597 8.825 2.257 1.00 97.38 256 ALA A O 1
ATOM 1890 N N . HIS A 1 257 ? 8.874 10.841 1.589 1.00 95.81 257 HIS A N 1
ATOM 1891 C CA . HIS A 1 257 ? 8.199 11.205 2.840 1.00 95.81 257 HIS A CA 1
ATOM 1892 C C . HIS A 1 257 ? 7.078 10.231 3.246 1.00 95.81 257 HIS A C 1
ATOM 1894 O O . HIS A 1 257 ? 6.744 10.133 4.419 1.00 95.81 257 HIS A O 1
ATOM 1900 N N . LYS A 1 258 ? 6.497 9.485 2.304 1.00 95.94 258 LYS A N 1
ATOM 1901 C CA . LYS A 1 258 ? 5.409 8.532 2.566 1.00 95.94 258 LYS A CA 1
ATOM 1902 C C . LYS A 1 258 ? 5.728 7.097 2.154 1.00 95.94 258 LYS A C 1
ATOM 1904 O O . LYS A 1 258 ? 4.855 6.244 2.242 1.00 95.94 258 LYS A O 1
ATOM 1909 N N . ASN A 1 259 ? 6.952 6.825 1.703 1.00 98.06 259 ASN A N 1
ATOM 1910 C CA . ASN A 1 259 ? 7.419 5.483 1.365 1.00 98.06 259 ASN A CA 1
ATOM 1911 C C . ASN A 1 259 ? 7.895 4.768 2.636 1.00 98.06 259 ASN A C 1
ATOM 1913 O O . ASN A 1 259 ? 9.092 4.694 2.892 1.00 98.06 259 ASN A O 1
ATOM 1917 N N . MET A 1 260 ? 6.960 4.240 3.426 1.00 98.06 260 MET A N 1
ATOM 1918 C CA . MET A 1 260 ? 7.263 3.466 4.631 1.00 98.06 260 MET A CA 1
ATOM 1919 C C . MET A 1 260 ? 7.828 2.086 4.255 1.00 98.06 260 MET A C 1
ATOM 1921 O O . MET A 1 260 ? 7.091 1.293 3.658 1.00 98.06 260 MET A O 1
ATOM 1925 N N . PRO A 1 261 ? 9.094 1.757 4.580 1.00 98.38 261 PRO A N 1
ATOM 1926 C CA . PRO A 1 261 ? 9.677 0.462 4.236 1.00 98.38 261 PRO A CA 1
ATOM 1927 C C . PRO A 1 261 ? 8.951 -0.701 4.921 1.00 98.38 261 PRO A C 1
ATOM 1929 O O . PRO A 1 261 ? 8.649 -0.644 6.111 1.00 98.38 261 PRO A O 1
ATOM 1932 N N . LEU A 1 262 ? 8.728 -1.803 4.201 1.00 98.38 262 LEU A N 1
ATOM 1933 C CA . LEU A 1 262 ? 8.131 -3.023 4.763 1.00 98.38 262 LEU A CA 1
ATOM 1934 C C . LEU A 1 262 ? 8.897 -3.536 5.995 1.00 98.38 262 LEU A C 1
ATOM 1936 O O . LEU A 1 262 ? 8.275 -3.957 6.966 1.00 98.38 262 LEU A O 1
ATOM 1940 N N . ALA A 1 263 ? 10.232 -3.486 5.969 1.00 97.81 263 ALA A N 1
ATOM 1941 C CA . ALA A 1 263 ? 11.068 -3.901 7.096 1.00 97.81 263 ALA A CA 1
ATOM 1942 C C . ALA A 1 263 ? 10.797 -3.065 8.360 1.00 97.81 263 ALA A C 1
ATOM 1944 O O . ALA A 1 263 ? 10.737 -3.608 9.465 1.00 97.81 263 ALA A O 1
ATOM 1945 N N . ASP A 1 264 ? 10.556 -1.767 8.191 1.00 98.00 264 ASP A N 1
ATOM 1946 C CA . ASP A 1 264 ? 10.233 -0.857 9.286 1.00 98.00 264 ASP A CA 1
ATOM 1947 C C . ASP A 1 264 ? 8.814 -1.113 9.806 1.00 98.00 264 ASP A C 1
ATOM 1949 O O . ASP A 1 264 ? 8.594 -1.134 11.018 1.00 98.00 264 ASP A O 1
ATOM 1953 N N . VAL A 1 265 ? 7.857 -1.405 8.914 1.00 97.81 265 VAL A N 1
ATOM 1954 C CA . VAL A 1 265 ? 6.515 -1.849 9.326 1.00 97.81 265 VAL A CA 1
ATOM 1955 C C . VAL A 1 265 ? 6.638 -3.120 10.162 1.00 97.81 265 VAL A C 1
ATOM 1957 O O . VAL A 1 265 ? 6.175 -3.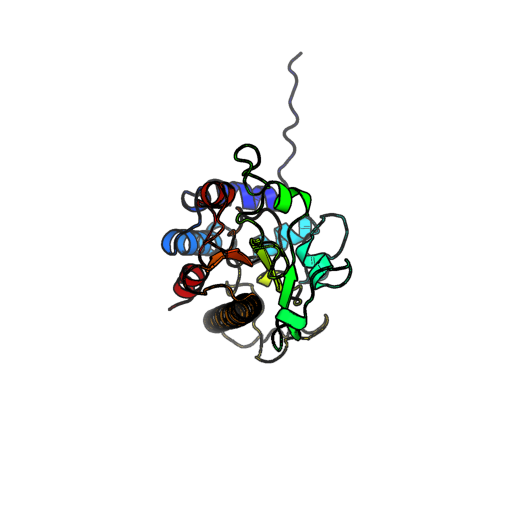140 11.294 1.00 97.81 265 VAL A O 1
ATOM 1960 N N . LEU A 1 266 ? 7.323 -4.157 9.673 1.00 97.38 266 LEU A N 1
ATOM 1961 C CA . LEU A 1 266 ? 7.525 -5.411 10.412 1.00 97.38 266 LEU A CA 1
ATOM 1962 C C . LEU A 1 266 ? 8.225 -5.197 11.762 1.00 97.38 266 LEU A C 1
ATOM 1964 O O . LEU A 1 266 ? 7.874 -5.860 12.737 1.00 97.38 266 LEU A O 1
ATOM 1968 N N . THR A 1 267 ? 9.171 -4.259 11.834 1.00 96.94 267 THR A N 1
ATOM 1969 C CA . THR A 1 267 ? 9.848 -3.868 13.081 1.00 96.94 267 THR A CA 1
ATOM 1970 C C . THR A 1 267 ? 8.875 -3.236 14.072 1.00 96.94 267 THR A C 1
ATOM 1972 O O . THR A 1 267 ? 8.938 -3.513 15.270 1.00 96.94 267 THR A O 1
ATOM 1975 N N . ALA A 1 268 ? 7.921 -2.434 13.597 1.00 94.94 268 ALA A N 1
ATOM 1976 C CA . ALA A 1 268 ? 6.863 -1.899 14.445 1.00 94.94 268 ALA A CA 1
ATOM 1977 C C . ALA A 1 268 ? 5.925 -2.988 14.995 1.00 94.94 268 ALA A C 1
ATOM 1979 O O . ALA A 1 268 ? 5.320 -2.765 16.039 1.00 94.94 268 ALA A O 1
ATOM 1980 N N . PHE A 1 269 ? 5.868 -4.160 14.347 1.00 90.69 269 PHE A N 1
ATOM 1981 C CA . PHE A 1 269 ? 5.170 -5.360 14.822 1.00 90.69 269 PHE A CA 1
ATOM 1982 C C . PHE A 1 269 ? 6.037 -6.295 15.702 1.00 90.69 269 PHE A C 1
ATOM 1984 O O . PHE A 1 269 ? 5.688 -7.460 15.929 1.00 90.69 269 PHE A O 1
ATOM 1991 N N . LEU A 1 270 ? 7.188 -5.824 16.195 1.00 86.25 270 LEU A N 1
ATOM 1992 C CA . LEU A 1 270 ? 7.950 -6.502 17.248 1.00 86.25 270 LEU A CA 1
ATOM 1993 C C . LEU A 1 270 ? 7.467 -6.036 18.635 1.00 86.25 270 LEU A C 1
ATOM 1995 O O . LEU A 1 270 ? 7.155 -4.851 18.772 1.00 86.25 270 LEU A O 1
ATOM 1999 N N . PRO A 1 271 ? 7.392 -6.951 19.623 1.00 63.00 271 PRO A N 1
ATOM 2000 C CA . PRO A 1 271 ? 7.040 -6.620 21.004 1.00 63.00 271 PRO A CA 1
ATOM 2001 C C . PRO A 1 271 ? 8.080 -5.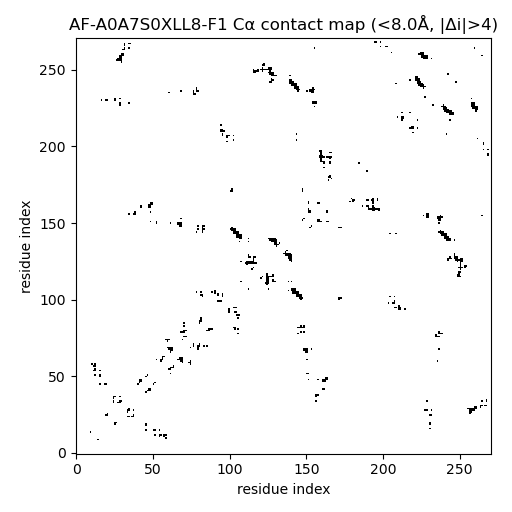724 21.687 1.00 63.00 271 PRO A C 1
ATOM 2003 O O . PRO A 1 271 ? 9.254 -5.717 21.243 1.00 63.00 271 PRO A O 1
#

Radius of gyration: 18.94 Å; Cα contacts (8 Å, |Δi|>4): 458; chains: 1; bounding box: 43×63×51 Å

Secondary structure (DSSP, 8-state):
-------PPPPHHHHHHHHHHTSGGGS---SHHHHHHHHHHHHHTS-HHHHHHHHHHHTTSB-TTSSBBP-SBTTB-HHHHHHTTSS---S-GGGGGGGGGTEEEEE--HHHHHTTT-TT-TTTS-SBPPPPGGGT---SEEEEEES--BGGGS-TTTTTSTTSPP--TT-TT--SS-----TTS-HHHHHHHHHHHHHHHHHHHHHHHHHHHHHTT--GGGEEEEE--TTS-SSSS--EEEEEGGGB-HHHHHTGGG-EEHHHHHHHT--

Mean predicted aligned error: 6.1 Å

Foldseek 3Di:
DDPDDDPDDDQLLRVLQVVLCPDPLNQFVAFLVSLLVSLVCCVPPVVALVSNQVSCCSQQQAPVVAQFGDLDVRVPFPQLVCLQVVDDAPDDLCLLPPLSLWKDKHAAPVVLQVCQAPLVCLVRHAFFHFDPVVLPRHGQKIKMFTSGRGLCQQFLSRFLMQPDQADDPDPSPDPDDDSPPPVPDDSVVSSLRRLVVSLVVLVSVVSSLVSNCVSSVADPVQWFWFDQGPPRDPGRGDIIMIGRNVGGHNSCVVCSSRGHGSVSSSVSSDD